Protein AF-A0A2G6KVT0-F1 (afdb_monomer)

Radius of gyration: 43.56 Å; Cα contacts (8 Å, |Δi|>4): 46; chains: 1; bounding box: 111×36×109 Å

Foldseek 3Di:
DDDDDDPVNVVVVVVVVVVVVVVVVVVCPPPVNVVVVVVVVVVVVVVVVVCVVVVVVVVCLVCLQVQHDDPVVCVVCVVVVHDPGRPNPSNVVVVVVVVVCCCQCPPPPDDSDDDDDDDDDDDPPVRVVVVVVVVVVVVVVVLVVVLVVCVVVVVDDDPVVSVVVVVVVVVVVVVVVVVVVVVVVD

Secondary structure (DSSP, 8-state):
------HHHHHHHHHHHHHHHHHHHHHHT-HHHHHHHHHHHHHHHHHHHHHHHHHHHHHHHHHHHHTPPPHHHHHHHHHTT-------HHHHHHHHHHHHHHHHHS-TTS-S----PPPPPPPPHHHHHHHHHHHHHHHHHHHHHHHHHHHHTT---SHHHHHHHHHHHHHHHHHHHHHHHHHT--

Solvent-accessible surface area (backbone atoms only — not comparable to full-atom values): 10888 Å² total; per-residue (Å²): 135,84,83,84,73,54,69,71,59,51,52,56,47,51,50,52,50,52,50,49,54,50,54,51,49,55,61,54,62,33,68,69,55,44,50,52,53,49,50,52,50,52,54,49,50,55,52,49,60,65,41,49,71,52,50,54,52,50,53,53,51,50,33,39,47,73,40,43,72,55,71,69,59,48,50,51,35,55,75,73,70,50,81,86,80,59,86,44,60,53,35,61,52,51,54,54,51,50,54,53,49,45,53,70,64,54,43,91,92,60,74,84,68,80,89,72,82,78,80,76,83,75,76,51,72,69,56,50,51,51,51,52,51,52,51,53,52,48,53,52,49,53,51,49,51,52,50,52,52,42,44,72,70,66,80,53,91,51,77,68,59,55,51,53,51,48,52,50,52,52,50,56,52,50,53,51,55,54,49,56,54,55,67,74,74,112

pLDDT: mean 81.27, std 13.8, range [38.94, 97.94]

Mean predicted aligned error: 17.03 Å

Structure (mmCIF, N/CA/C/O backbone):
data_AF-A0A2G6KVT0-F1
#
_entry.id   AF-A0A2G6KVT0-F1
#
loop_
_atom_site.group_PDB
_atom_site.id
_atom_site.type_symbol
_atom_site.label_atom_id
_atom_site.label_alt_id
_atom_site.label_comp_id
_atom_site.label_asym_id
_atom_site.label_entity_id
_atom_site.label_seq_id
_atom_site.pdbx_PDB_ins_code
_atom_site.Cartn_x
_atom_site.Cartn_y
_atom_site.Cartn_z
_atom_site.occupancy
_atom_site.B_iso_or_equiv
_atom_site.auth_seq_id
_atom_site.auth_comp_id
_atom_site.auth_asym_id
_atom_site.auth_atom_id
_atom_site.pdbx_PDB_model_num
ATOM 1 N N . MET A 1 1 ? 50.773 26.294 7.147 1.00 46.09 1 MET A N 1
ATOM 2 C CA . MET A 1 1 ? 51.677 25.820 8.216 1.00 46.09 1 MET A CA 1
ATOM 3 C C . MET A 1 1 ? 51.295 24.371 8.493 1.00 46.09 1 MET A C 1
ATOM 5 O O . MET A 1 1 ? 50.208 24.140 9.006 1.00 46.09 1 MET A O 1
ATOM 9 N N . VAL A 1 2 ? 52.080 23.40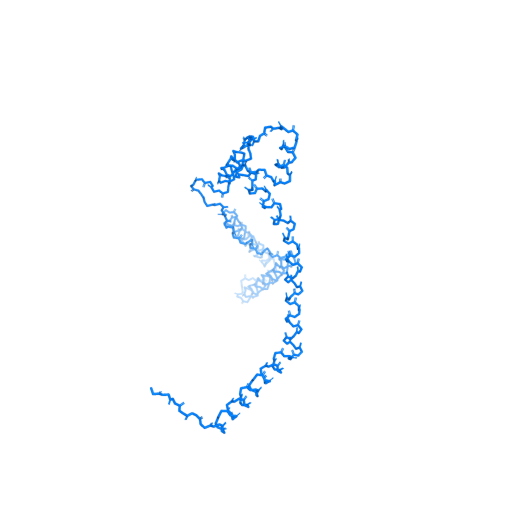6 8.006 1.00 54.69 2 VAL A N 1
ATOM 10 C CA . VAL A 1 2 ? 51.809 21.967 8.196 1.00 54.69 2 VAL A CA 1
ATOM 11 C C . VAL A 1 2 ? 52.178 21.630 9.638 1.00 54.69 2 VAL A C 1
ATOM 13 O O . VAL A 1 2 ? 53.304 21.903 10.049 1.00 54.69 2 VAL A O 1
ATOM 16 N N . LYS A 1 3 ? 51.231 21.118 10.431 1.00 62.44 3 LYS A N 1
ATOM 17 C CA . LYS A 1 3 ? 51.533 20.637 11.785 1.00 62.44 3 LYS A CA 1
ATOM 18 C C . LYS A 1 3 ? 52.359 19.357 11.652 1.00 62.44 3 LYS A C 1
ATOM 20 O O . LYS A 1 3 ? 51.863 18.369 11.124 1.00 62.44 3 LYS A O 1
ATOM 25 N N . LEU A 1 4 ? 53.617 19.409 12.083 1.00 70.62 4 LEU A N 1
ATOM 26 C CA . LEU A 1 4 ? 54.492 18.247 12.181 1.00 70.62 4 LEU A CA 1
ATOM 27 C C . LEU A 1 4 ? 54.071 17.458 13.424 1.00 70.62 4 LEU A C 1
ATOM 29 O O . LEU A 1 4 ? 54.315 17.911 14.540 1.00 70.62 4 LEU A O 1
ATOM 33 N N . ILE A 1 5 ? 53.389 16.332 13.226 1.00 77.94 5 ILE A N 1
ATOM 34 C CA . ILE A 1 5 ? 53.029 15.415 14.310 1.00 77.94 5 ILE A CA 1
ATOM 35 C C . ILE A 1 5 ? 54.160 14.377 14.410 1.00 77.94 5 ILE A C 1
ATOM 37 O O . ILE A 1 5 ? 54.481 13.758 13.393 1.00 77.94 5 ILE A O 1
ATOM 41 N N . PRO A 1 6 ? 54.814 14.213 15.573 1.00 81.06 6 PRO A N 1
ATOM 42 C CA . PRO A 1 6 ? 55.823 13.180 15.788 1.00 81.06 6 PRO A CA 1
ATOM 43 C C . PRO A 1 6 ? 55.250 11.778 15.549 1.00 81.06 6 PRO A C 1
ATOM 45 O O . PRO A 1 6 ? 54.121 11.503 15.943 1.00 81.06 6 PRO A O 1
ATOM 48 N N . ASN A 1 7 ? 56.039 10.862 14.982 1.00 80.31 7 ASN A N 1
ATOM 49 C CA . ASN A 1 7 ? 5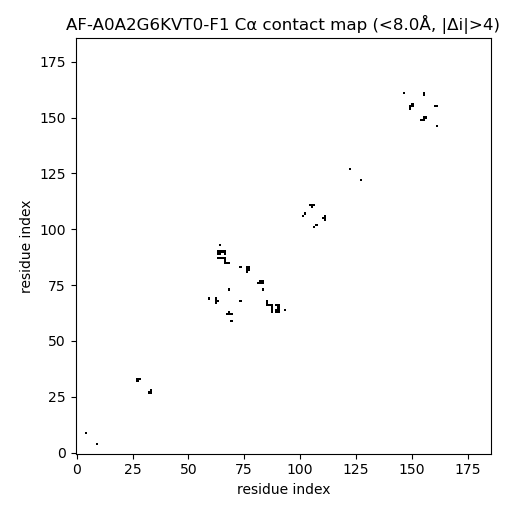5.582 9.494 14.689 1.00 80.31 7 ASN A CA 1
ATOM 50 C C . ASN A 1 7 ? 55.024 8.767 15.926 1.00 80.31 7 ASN A C 1
ATOM 52 O O . ASN A 1 7 ? 54.025 8.074 15.817 1.00 80.31 7 ASN A O 1
ATOM 56 N N . GLN A 1 8 ? 55.599 8.999 17.111 1.00 82.75 8 GLN A N 1
ATOM 57 C CA . GLN A 1 8 ? 55.091 8.435 18.370 1.00 82.75 8 GLN A CA 1
ATOM 58 C C . GLN A 1 8 ? 53.693 8.953 18.743 1.00 82.75 8 GLN A C 1
ATOM 60 O O . GLN A 1 8 ? 52.903 8.235 19.347 1.00 82.75 8 GLN A O 1
ATOM 65 N N . GLU A 1 9 ? 53.375 10.204 18.397 1.00 80.06 9 GLU A N 1
ATOM 66 C CA . GLU A 1 9 ? 52.033 10.754 18.603 1.00 80.06 9 GLU A CA 1
ATOM 67 C C . GLU A 1 9 ? 51.041 10.210 17.569 1.00 80.06 9 GLU A C 1
ATOM 69 O O . GLU A 1 9 ? 49.882 10.008 17.916 1.00 80.06 9 GLU A O 1
ATOM 74 N N . LEU A 1 10 ? 51.488 9.936 16.336 1.00 78.88 10 LEU A N 1
ATOM 75 C CA . LEU A 1 10 ? 50.671 9.272 15.314 1.00 78.88 10 LEU A CA 1
ATOM 76 C C . LEU A 1 10 ? 50.332 7.832 15.718 1.00 78.88 10 LEU A C 1
ATOM 78 O O . LEU A 1 10 ? 49.159 7.480 15.719 1.00 78.88 10 LEU A O 1
ATOM 82 N N . GLU A 1 11 ? 51.318 7.048 16.160 1.00 84.56 11 GLU A N 1
ATOM 83 C CA . GLU A 1 11 ? 51.115 5.676 16.656 1.00 84.56 11 GLU A CA 1
ATOM 84 C C . GLU A 1 11 ? 50.138 5.650 17.847 1.00 84.56 11 GLU A C 1
ATOM 86 O O . GLU A 1 11 ? 49.175 4.891 17.857 1.00 84.56 11 GLU A O 1
ATOM 91 N N . ALA A 1 12 ? 50.289 6.570 18.808 1.00 85.69 12 ALA A N 1
ATOM 92 C CA . ALA A 1 12 ? 49.371 6.673 19.943 1.00 85.69 12 ALA A CA 1
ATOM 93 C C . ALA A 1 12 ? 47.946 7.126 19.555 1.00 85.69 12 ALA A C 1
ATOM 95 O O . ALA A 1 12 ? 46.990 6.854 20.287 1.00 85.69 12 ALA A O 1
ATOM 96 N N . MET A 1 13 ? 47.783 7.865 18.453 1.00 81.06 13 MET A N 1
ATOM 97 C CA . MET A 1 13 ? 46.466 8.208 17.906 1.00 81.06 13 MET A CA 1
ATOM 98 C C . MET A 1 13 ? 45.836 7.007 17.198 1.00 81.06 13 MET A C 1
ATOM 100 O O . MET A 1 13 ? 44.664 6.730 17.440 1.00 81.06 13 MET A O 1
ATOM 104 N N . GLU A 1 14 ? 46.610 6.274 16.398 1.00 83.00 14 GLU A N 1
ATOM 105 C CA . GLU A 1 14 ? 46.171 5.054 15.712 1.00 83.00 14 GLU A CA 1
ATOM 106 C C . GLU A 1 14 ? 45.743 3.969 16.708 1.00 83.00 14 GLU A C 1
ATOM 108 O O . GLU A 1 14 ? 44.672 3.383 16.545 1.00 83.00 14 GLU A O 1
ATOM 113 N N . ASP A 1 15 ? 46.499 3.772 17.790 1.00 84.31 15 ASP A N 1
ATOM 114 C CA . ASP A 1 15 ? 46.150 2.834 18.861 1.00 84.31 15 ASP A CA 1
ATOM 115 C C . ASP A 1 15 ? 44.842 3.235 19.561 1.00 84.31 15 ASP A C 1
ATOM 117 O O . ASP A 1 15 ? 43.951 2.410 19.757 1.00 84.31 15 ASP A O 1
ATOM 121 N N . ARG A 1 16 ? 44.659 4.528 19.870 1.00 83.12 16 ARG A N 1
ATOM 122 C CA . ARG A 1 16 ? 43.404 5.037 20.459 1.00 83.12 16 ARG A CA 1
ATOM 123 C C . ARG A 1 16 ? 42.216 4.875 19.522 1.00 83.12 16 ARG A C 1
ATOM 125 O O . ARG A 1 16 ? 41.107 4.602 19.985 1.00 83.12 16 ARG A O 1
ATOM 132 N N . GLU A 1 17 ? 42.418 5.076 18.225 1.00 81.31 17 GLU A N 1
ATOM 133 C CA . GLU A 1 17 ? 41.386 4.854 17.218 1.00 81.31 17 GLU A CA 1
ATOM 134 C C . GLU A 1 17 ? 41.053 3.366 17.094 1.00 81.31 17 GLU A C 1
ATOM 136 O O . GLU A 1 17 ? 39.874 3.010 17.073 1.00 81.31 17 GLU A O 1
ATOM 141 N N . ALA A 1 18 ? 42.054 2.485 17.087 1.00 83.94 18 ALA A N 1
ATOM 142 C CA . ALA A 1 18 ? 41.868 1.038 17.061 1.00 83.94 18 ALA A CA 1
ATOM 143 C C . ALA A 1 18 ? 41.126 0.537 18.311 1.00 83.94 18 ALA A C 1
ATOM 145 O O . ALA A 1 18 ? 40.162 -0.228 18.194 1.00 83.94 18 ALA A O 1
ATOM 146 N N . ASP A 1 19 ? 41.497 1.029 19.492 1.00 84.38 19 ASP A N 1
ATOM 147 C CA . ASP A 1 19 ? 40.819 0.742 20.755 1.00 84.38 19 ASP A CA 1
ATOM 148 C C . ASP A 1 19 ? 39.379 1.254 20.732 1.00 84.38 19 ASP A C 1
ATOM 150 O O . ASP A 1 19 ? 38.450 0.543 21.122 1.00 84.38 19 ASP A O 1
ATOM 154 N N . PHE A 1 20 ? 39.147 2.471 20.236 1.00 82.50 20 PHE A N 1
ATOM 155 C CA . PHE A 1 20 ? 37.802 3.022 20.094 1.00 82.50 20 PHE A CA 1
ATOM 156 C C . PHE A 1 20 ? 36.938 2.167 19.157 1.00 82.50 20 PHE A C 1
ATOM 158 O O . PHE A 1 20 ? 35.815 1.807 19.513 1.00 82.50 20 PHE A O 1
ATOM 165 N N . GLN A 1 21 ? 37.462 1.781 17.991 1.00 83.81 21 GLN A N 1
ATOM 166 C CA . GLN A 1 21 ? 36.758 0.923 17.035 1.00 83.81 21 GLN A CA 1
ATOM 167 C C . GLN A 1 21 ? 36.460 -0.460 17.621 1.00 83.81 21 GLN A C 1
ATOM 169 O O . GLN A 1 21 ? 35.368 -0.992 17.417 1.00 83.81 21 GLN A O 1
ATOM 174 N N . THR A 1 22 ? 37.394 -1.031 18.381 1.00 85.31 22 THR A N 1
ATOM 175 C CA . THR A 1 22 ? 37.217 -2.327 19.049 1.00 85.31 22 THR A CA 1
ATOM 176 C C . THR A 1 22 ? 36.129 -2.241 20.117 1.00 85.31 22 THR A C 1
ATOM 178 O O . THR A 1 22 ? 35.167 -3.005 20.067 1.00 85.31 22 THR A O 1
ATOM 181 N N . ASN A 1 23 ? 36.179 -1.230 20.986 1.00 84.56 23 ASN A N 1
ATOM 182 C CA . ASN A 1 23 ? 35.159 -0.979 22.008 1.00 84.56 23 ASN A CA 1
ATOM 183 C C . ASN A 1 23 ? 33.761 -0.735 21.406 1.00 84.56 23 ASN A C 1
ATOM 185 O O . ASN A 1 23 ? 32.749 -1.201 21.936 1.00 84.56 23 ASN A O 1
ATOM 189 N N . VAL A 1 24 ? 33.675 -0.008 20.286 1.00 83.94 24 VAL A N 1
ATOM 190 C CA . VAL A 1 24 ? 32.409 0.212 19.566 1.00 83.94 24 VAL A CA 1
ATOM 191 C C . VAL A 1 24 ? 31.885 -1.097 18.974 1.00 83.94 24 VAL A C 1
ATOM 193 O O . VAL A 1 24 ? 30.694 -1.385 19.111 1.00 83.94 24 VAL A O 1
ATOM 196 N N . ARG A 1 25 ? 32.751 -1.916 18.366 1.00 83.88 25 ARG A N 1
ATOM 197 C CA . ARG A 1 25 ? 32.381 -3.236 17.828 1.00 83.88 25 ARG A CA 1
ATOM 198 C C . ARG A 1 25 ? 31.912 -4.185 18.922 1.00 83.88 25 ARG A C 1
ATOM 200 O O . ARG A 1 25 ? 30.900 -4.846 18.737 1.00 83.88 25 ARG A O 1
ATOM 207 N N . GLU A 1 26 ? 32.584 -4.227 20.066 1.00 84.94 26 GLU A N 1
ATOM 208 C CA . GLU A 1 26 ? 32.179 -5.053 21.208 1.00 84.94 26 GLU A CA 1
ATOM 209 C C . GLU A 1 26 ? 30.804 -4.655 21.742 1.00 84.94 26 GLU A C 1
ATOM 211 O O . GLU A 1 26 ? 29.957 -5.515 21.985 1.00 84.94 26 GLU A O 1
ATOM 216 N N . ARG A 1 27 ? 30.538 -3.346 21.848 1.00 81.00 27 ARG A N 1
ATOM 217 C CA . ARG A 1 27 ? 29.208 -2.838 22.207 1.00 81.00 27 ARG A CA 1
ATOM 218 C C . ARG A 1 27 ? 28.154 -3.218 21.169 1.00 81.00 27 ARG A C 1
ATOM 220 O O . ARG A 1 27 ? 27.080 -3.663 21.548 1.00 81.00 27 ARG A O 1
ATOM 227 N N . GLN A 1 28 ? 28.444 -3.090 19.876 1.00 80.25 28 GLN A N 1
ATOM 228 C CA . GLN A 1 28 ? 27.511 -3.483 18.811 1.00 80.25 28 GLN A CA 1
ATOM 229 C C . GLN A 1 28 ? 27.266 -4.997 18.766 1.00 80.25 28 GLN A C 1
ATOM 231 O O . GLN A 1 28 ? 26.151 -5.428 18.480 1.00 80.25 28 GLN A O 1
ATOM 236 N N . ASN A 1 29 ? 28.282 -5.794 19.094 1.00 83.38 29 ASN A N 1
ATOM 237 C CA . ASN A 1 29 ? 28.228 -7.253 19.128 1.00 83.38 29 ASN A CA 1
ATOM 238 C C . ASN A 1 29 ? 27.571 -7.806 20.397 1.00 83.38 29 ASN A C 1
ATOM 240 O O . ASN A 1 29 ? 27.483 -9.025 20.556 1.00 83.38 29 ASN A O 1
ATOM 244 N N . GLN A 1 30 ? 27.071 -6.946 21.290 1.00 88.12 30 GLN A N 1
ATOM 245 C CA . GLN A 1 30 ? 26.276 -7.399 22.423 1.00 88.12 30 GLN A CA 1
ATOM 246 C C . GLN A 1 30 ? 25.098 -8.262 21.923 1.00 88.12 30 GLN A C 1
ATOM 248 O O . GLN A 1 30 ? 24.369 -7.842 21.016 1.00 88.12 30 GLN A O 1
ATOM 253 N N . PRO A 1 31 ? 24.867 -9.457 22.506 1.00 86.19 31 PRO A N 1
ATOM 254 C CA . PRO A 1 31 ? 23.830 -10.389 22.050 1.00 86.19 31 PRO A CA 1
ATOM 255 C C . PRO A 1 31 ? 22.427 -9.772 21.956 1.00 86.19 31 PRO A C 1
ATOM 257 O O . PRO A 1 31 ? 21.642 -10.103 21.070 1.00 86.19 31 PRO A O 1
ATOM 260 N N . VAL A 1 32 ? 22.109 -8.826 22.845 1.00 87.81 32 VAL A N 1
ATOM 261 C CA . VAL A 1 32 ? 20.822 -8.112 22.848 1.00 87.81 32 VAL A CA 1
ATOM 262 C C . VAL A 1 32 ? 20.686 -7.191 21.629 1.00 87.81 32 VAL A C 1
ATOM 264 O O . VAL A 1 32 ? 19.650 -7.183 20.970 1.00 87.81 32 VAL A O 1
ATOM 267 N N . ILE A 1 33 ? 21.739 -6.445 21.286 1.00 86.00 33 ILE A N 1
ATOM 268 C CA . ILE A 1 33 ? 21.730 -5.518 20.144 1.00 86.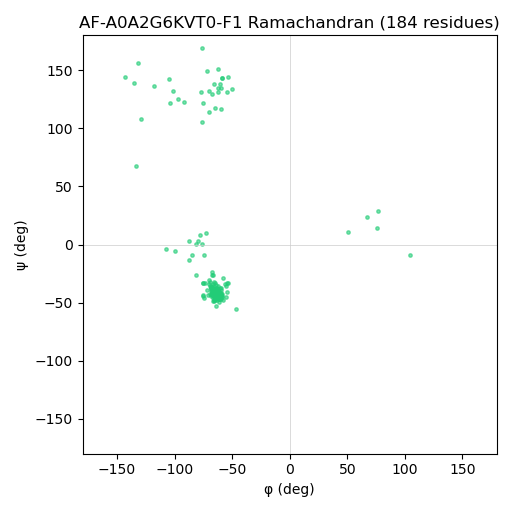00 33 ILE A CA 1
ATOM 269 C C . ILE A 1 33 ? 21.691 -6.299 18.827 1.00 86.00 33 ILE A C 1
ATOM 271 O O . ILE A 1 33 ? 20.914 -5.971 17.929 1.00 86.00 33 ILE A O 1
ATOM 275 N N . THR A 1 34 ? 22.478 -7.369 18.724 1.00 90.56 34 THR A N 1
ATOM 276 C CA . THR A 1 34 ? 22.521 -8.217 17.525 1.00 90.56 34 THR A CA 1
ATOM 277 C C . THR A 1 34 ? 21.214 -8.980 17.299 1.00 90.56 34 THR A C 1
ATOM 279 O O . THR A 1 34 ? 20.744 -9.032 16.162 1.00 90.56 34 THR A O 1
ATOM 282 N N . SER A 1 35 ? 20.579 -9.508 18.353 1.00 91.75 35 SER A N 1
ATOM 283 C CA . SER A 1 35 ? 19.280 -10.195 18.249 1.00 91.75 35 SER A CA 1
ATOM 284 C C . SER A 1 35 ? 18.138 -9.250 17.868 1.00 91.75 35 SER A C 1
ATOM 286 O O . SER A 1 35 ? 17.355 -9.582 16.978 1.00 91.75 35 SER A O 1
ATOM 288 N N . LEU A 1 36 ? 18.075 -8.045 18.450 1.00 94.12 36 LEU A N 1
ATOM 289 C CA . LEU A 1 36 ? 17.083 -7.041 18.055 1.00 94.12 36 LEU A CA 1
ATOM 290 C C . LEU A 1 36 ? 17.282 -6.608 16.598 1.00 94.12 36 LEU A C 1
ATOM 292 O O . LEU A 1 36 ? 16.322 -6.548 15.831 1.00 94.12 36 LEU A O 1
ATOM 296 N N . ALA A 1 37 ? 18.528 -6.354 16.191 1.00 93.94 37 ALA A N 1
ATOM 297 C CA . ALA A 1 37 ? 18.841 -6.008 14.810 1.00 93.94 37 ALA A CA 1
ATOM 298 C C . ALA A 1 37 ? 18.460 -7.138 13.838 1.00 93.94 37 ALA A C 1
ATOM 300 O O . ALA A 1 37 ? 17.919 -6.864 12.766 1.00 93.94 37 ALA A O 1
ATOM 301 N N . ALA A 1 38 ? 18.704 -8.399 14.207 1.00 95.00 38 ALA A N 1
ATOM 302 C CA . ALA A 1 38 ? 18.299 -9.556 13.414 1.00 95.00 38 ALA A CA 1
ATOM 303 C C . ALA A 1 38 ? 16.773 -9.641 13.271 1.00 95.00 38 ALA A C 1
ATOM 305 O O . ALA A 1 38 ? 16.280 -9.795 12.155 1.00 95.00 38 ALA A O 1
ATOM 306 N N . TYR A 1 39 ? 16.029 -9.453 14.364 1.00 96.19 39 TYR A N 1
ATOM 307 C CA . TYR A 1 39 ? 14.566 -9.449 14.345 1.00 96.19 39 TYR A CA 1
ATOM 308 C C . TYR A 1 39 ? 13.999 -8.327 13.463 1.00 96.19 39 TYR A C 1
ATOM 310 O O . TYR A 1 39 ? 13.155 -8.571 12.603 1.00 96.19 39 TYR A O 1
ATOM 318 N N . VAL A 1 40 ? 14.514 -7.099 13.598 1.00 97.00 40 VAL A N 1
ATOM 319 C CA . VAL A 1 40 ? 14.102 -5.970 12.747 1.00 97.00 40 VAL A CA 1
ATOM 320 C C . VAL A 1 40 ? 14.389 -6.260 11.272 1.00 97.00 40 VAL A C 1
ATOM 322 O O . VAL A 1 40 ? 13.527 -6.020 10.427 1.00 97.00 40 VAL A O 1
ATOM 325 N N . ARG A 1 41 ? 15.565 -6.814 10.946 1.00 96.88 41 ARG A N 1
ATOM 326 C CA . ARG A 1 41 ? 15.902 -7.211 9.568 1.00 96.88 41 ARG A CA 1
ATOM 327 C C . ARG A 1 41 ? 14.974 -8.297 9.040 1.00 96.88 41 ARG A C 1
ATOM 329 O O . ARG A 1 41 ? 14.587 -8.217 7.882 1.00 96.88 41 ARG A O 1
ATOM 336 N N . GLN A 1 42 ? 14.596 -9.270 9.866 1.00 97.81 42 GLN A N 1
ATOM 337 C CA . GLN A 1 42 ? 13.645 -10.313 9.487 1.00 97.81 42 GLN A CA 1
ATOM 338 C C . GLN A 1 42 ? 12.275 -9.714 9.137 1.00 97.81 42 GLN A C 1
ATOM 340 O O . GLN A 1 42 ? 11.746 -9.991 8.062 1.00 97.81 42 GLN A O 1
ATOM 345 N N . CYS A 1 43 ? 11.728 -8.851 9.999 1.00 97.81 43 CYS A N 1
ATOM 346 C CA . CYS A 1 43 ? 10.459 -8.164 9.741 1.00 97.81 43 CYS A CA 1
ATOM 347 C C . CYS A 1 43 ? 10.532 -7.281 8.489 1.00 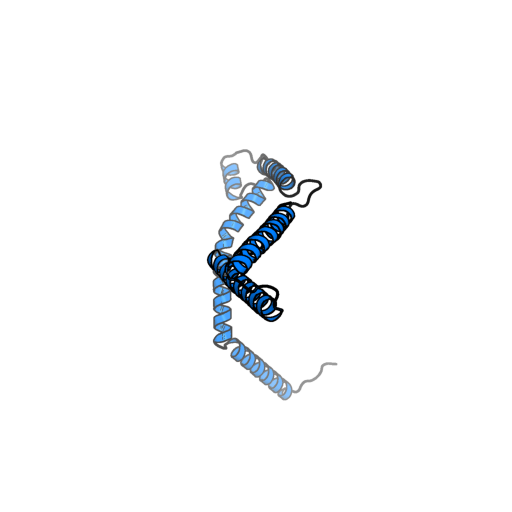97.81 43 CYS A C 1
ATOM 349 O O . CYS A 1 43 ? 9.617 -7.288 7.667 1.00 97.81 43 CYS A O 1
ATOM 351 N N . TRP A 1 44 ? 11.634 -6.547 8.314 1.00 97.81 44 TRP A N 1
ATOM 352 C CA . TRP A 1 44 ? 11.859 -5.724 7.129 1.00 97.81 44 TRP A CA 1
ATOM 353 C C . TRP A 1 44 ? 11.954 -6.557 5.851 1.00 97.81 44 TRP A C 1
ATOM 355 O O . TRP A 1 44 ? 11.351 -6.188 4.849 1.00 97.81 44 TRP A O 1
ATOM 365 N N . GLN A 1 45 ? 12.673 -7.680 5.881 1.00 97.94 45 GLN A N 1
ATOM 366 C CA . GLN A 1 45 ? 12.826 -8.558 4.726 1.00 97.94 45 GLN A CA 1
ATOM 367 C C . GLN A 1 45 ? 11.469 -9.132 4.310 1.00 97.94 45 GLN A C 1
ATOM 369 O O . GLN A 1 45 ? 11.097 -9.015 3.148 1.00 97.94 45 GLN A O 1
ATOM 374 N N . ALA A 1 46 ? 10.675 -9.621 5.268 1.00 97.56 46 ALA A N 1
ATOM 375 C CA . ALA A 1 46 ? 9.317 -10.093 5.003 1.00 97.56 46 ALA A CA 1
ATOM 376 C C . ALA A 1 46 ? 8.419 -8.992 4.409 1.00 97.56 46 ALA A C 1
ATOM 378 O O . ALA A 1 46 ? 7.702 -9.228 3.437 1.00 97.56 46 ALA A O 1
ATOM 379 N N . ALA A 1 47 ? 8.484 -7.770 4.950 1.00 97.62 47 ALA A N 1
ATOM 380 C CA . ALA A 1 47 ? 7.725 -6.635 4.428 1.00 97.62 47 ALA A CA 1
ATOM 381 C C . ALA A 1 47 ? 8.180 -6.223 3.017 1.00 97.62 47 ALA A C 1
ATOM 383 O O . ALA A 1 47 ? 7.350 -5.915 2.160 1.00 97.62 47 ALA A O 1
ATOM 384 N N . LYS A 1 48 ? 9.491 -6.237 2.756 1.00 96.94 48 LYS A N 1
ATOM 385 C CA . LYS A 1 48 ? 10.071 -5.955 1.441 1.00 96.94 48 LYS A CA 1
ATOM 386 C C . LYS A 1 48 ? 9.621 -6.989 0.413 1.00 96.94 48 LYS A C 1
ATOM 388 O O . LYS A 1 48 ? 9.167 -6.603 -0.661 1.00 96.94 48 LYS A O 1
ATOM 393 N N . ASP A 1 49 ? 9.704 -8.269 0.754 1.00 97.38 49 ASP A N 1
ATOM 394 C CA . ASP A 1 49 ? 9.323 -9.362 -0.139 1.00 97.38 49 ASP A CA 1
ATOM 395 C C . ASP A 1 49 ? 7.823 -9.325 -0.452 1.00 97.38 49 ASP A C 1
ATOM 397 O O . ASP A 1 49 ? 7.428 -9.474 -1.606 1.00 97.38 49 ASP A O 1
ATOM 401 N N . ALA A 1 50 ? 6.984 -9.011 0.541 1.00 97.25 50 ALA A N 1
ATOM 402 C CA . ALA A 1 50 ? 5.550 -8.812 0.335 1.00 97.25 50 ALA A CA 1
ATOM 403 C C . ALA A 1 50 ? 5.228 -7.589 -0.548 1.00 97.25 50 ALA A C 1
ATOM 405 O O . ALA A 1 50 ? 4.243 -7.603 -1.290 1.00 97.25 50 ALA A O 1
ATOM 406 N N . LYS A 1 51 ? 6.049 -6.531 -0.491 1.00 97.50 51 LYS A N 1
ATOM 407 C CA . LYS A 1 51 ? 5.875 -5.319 -1.305 1.00 97.50 51 LYS A CA 1
ATOM 408 C C . LYS A 1 51 ? 6.215 -5.551 -2.780 1.00 97.50 51 LYS A C 1
ATOM 410 O O . LYS A 1 51 ? 5.506 -5.017 -3.630 1.00 97.50 51 LYS A O 1
ATOM 415 N N . LEU A 1 52 ? 7.259 -6.325 -3.092 1.00 97.00 52 LEU A N 1
ATOM 416 C CA . LEU A 1 52 ? 7.767 -6.523 -4.462 1.00 97.00 52 LEU A CA 1
ATOM 417 C C . LEU A 1 52 ? 6.677 -6.819 -5.518 1.00 97.00 52 LEU A C 1
ATOM 419 O O . LEU A 1 52 ? 6.567 -6.044 -6.469 1.00 97.00 52 LEU A O 1
ATOM 423 N N . PRO A 1 53 ? 5.809 -7.842 -5.365 1.00 97.00 53 PRO A N 1
ATOM 424 C CA . PRO A 1 53 ? 4.799 -8.151 -6.383 1.00 97.00 53 PRO A CA 1
ATOM 425 C C . PRO A 1 53 ? 3.714 -7.070 -6.508 1.00 97.00 53 PRO A C 1
ATOM 427 O O . PRO A 1 53 ? 3.055 -6.956 -7.543 1.00 97.00 53 PRO A O 1
ATOM 430 N N . ILE A 1 54 ? 3.485 -6.280 -5.454 1.00 97.38 54 ILE A N 1
ATOM 431 C CA . ILE A 1 54 ? 2.555 -5.145 -5.485 1.00 97.38 54 ILE A CA 1
ATOM 432 C C . ILE A 1 54 ? 3.198 -3.987 -6.247 1.00 97.38 54 ILE A C 1
ATOM 434 O O . ILE A 1 54 ? 2.554 -3.380 -7.098 1.00 97.38 54 ILE A O 1
ATOM 438 N N . GLU A 1 55 ? 4.474 -3.712 -5.983 1.00 96.88 55 GLU A N 1
ATOM 439 C CA . GLU A 1 55 ? 5.241 -2.663 -6.649 1.00 96.88 55 GLU A CA 1
ATOM 440 C C . GLU A 1 55 ? 5.344 -2.903 -8.159 1.00 96.88 55 GLU A C 1
ATOM 442 O O . GLU A 1 55 ? 5.106 -1.982 -8.936 1.00 96.88 55 GLU A O 1
ATOM 447 N N . GLU A 1 56 ? 5.577 -4.142 -8.595 1.00 95.00 56 GLU A N 1
ATOM 448 C CA . GLU A 1 56 ? 5.562 -4.502 -10.018 1.00 95.00 56 GLU A CA 1
ATOM 449 C C . GLU A 1 56 ? 4.207 -4.204 -10.681 1.00 95.00 56 GLU A C 1
ATOM 451 O O . GLU A 1 56 ? 4.153 -3.578 -11.743 1.00 95.00 56 GLU A O 1
ATOM 456 N N . LYS A 1 57 ? 3.095 -4.565 -10.024 1.00 95.44 57 LYS A N 1
ATOM 457 C CA . LYS A 1 57 ? 1.740 -4.243 -10.507 1.00 95.44 57 LYS A CA 1
ATOM 458 C C . LYS A 1 57 ? 1.490 -2.737 -10.551 1.00 95.44 57 LYS A C 1
ATOM 460 O O . LYS A 1 57 ? 0.874 -2.251 -11.498 1.00 95.44 57 LYS A O 1
ATOM 465 N N . MET A 1 58 ? 1.964 -1.995 -9.550 1.00 95.81 58 MET A N 1
ATOM 466 C CA . MET A 1 58 ? 1.846 -0.536 -9.508 1.00 95.81 58 MET A CA 1
ATOM 467 C C . MET A 1 58 ? 2.635 0.130 -10.639 1.00 95.81 58 MET A C 1
ATOM 469 O O . MET A 1 58 ? 2.123 1.056 -11.264 1.00 95.81 58 MET A O 1
ATOM 473 N N . LEU A 1 59 ? 3.846 -0.347 -10.940 1.00 94.94 59 LEU A N 1
ATOM 474 C CA . LEU A 1 59 ? 4.650 0.151 -12.058 1.00 94.94 59 LEU A CA 1
ATOM 475 C C . LEU A 1 59 ? 3.967 -0.119 -13.403 1.00 94.94 59 LEU A C 1
ATOM 477 O O . LEU A 1 59 ? 3.892 0.787 -14.235 1.00 94.94 59 LEU A O 1
ATOM 481 N N . ALA A 1 60 ? 3.401 -1.313 -13.590 1.00 93.94 60 ALA A N 1
ATOM 482 C CA . ALA A 1 60 ? 2.638 -1.642 -14.791 1.00 93.94 60 ALA A CA 1
ATOM 483 C C . ALA A 1 60 ? 1.387 -0.761 -14.945 1.00 93.94 60 ALA A C 1
ATOM 485 O O . ALA A 1 60 ? 1.121 -0.223 -16.022 1.00 93.94 60 ALA A O 1
ATOM 486 N N . ALA A 1 61 ? 0.645 -0.543 -13.856 1.00 94.62 61 ALA A N 1
ATOM 487 C CA . ALA A 1 61 ? -0.501 0.362 -13.848 1.00 94.62 61 ALA A CA 1
ATOM 488 C C . ALA A 1 61 ? -0.095 1.817 -14.146 1.00 94.62 61 ALA A C 1
ATOM 490 O O . ALA A 1 61 ? -0.796 2.514 -14.880 1.00 94.62 61 ALA A O 1
ATOM 491 N N . LEU A 1 62 ? 1.053 2.272 -13.629 1.00 95.00 62 LEU A N 1
ATOM 492 C CA . LEU A 1 62 ? 1.582 3.610 -13.893 1.00 95.00 62 LEU A CA 1
ATOM 493 C C . LEU A 1 62 ? 1.922 3.805 -15.375 1.00 95.00 62 LEU A C 1
ATOM 495 O O . LEU A 1 62 ? 1.546 4.828 -15.947 1.00 95.00 62 LEU A O 1
ATOM 499 N N . ARG A 1 63 ? 2.590 2.830 -16.006 1.00 94.75 63 ARG A N 1
ATOM 500 C CA . ARG A 1 63 ? 2.861 2.852 -17.454 1.00 94.75 63 ARG A CA 1
ATOM 501 C C . ARG A 1 63 ? 1.568 2.871 -18.254 1.00 94.75 63 ARG A C 1
ATOM 503 O O . ARG A 1 63 ? 1.409 3.720 -19.123 1.00 94.75 63 ARG A O 1
ATOM 510 N N . ALA A 1 64 ? 0.605 2.019 -17.899 1.00 93.62 64 ALA A N 1
ATOM 511 C CA . ALA A 1 64 ? -0.691 1.976 -18.568 1.00 93.62 64 ALA A CA 1
ATOM 512 C C . ALA A 1 64 ? -1.453 3.308 -18.474 1.00 93.62 64 ALA A C 1
ATOM 514 O O . ALA A 1 64 ? -2.085 3.725 -19.443 1.00 93.62 64 ALA A O 1
ATOM 515 N N . ARG A 1 65 ? -1.358 4.005 -17.335 1.00 93.88 65 ARG A N 1
ATOM 516 C CA . ARG A 1 65 ? -1.926 5.346 -17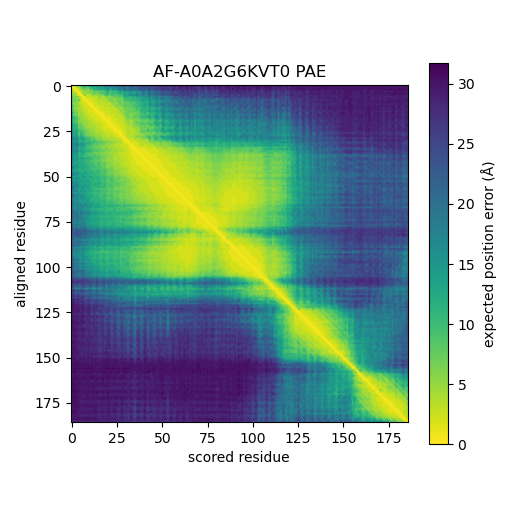.158 1.00 93.88 65 ARG A CA 1
ATOM 517 C C . ARG A 1 65 ? -1.189 6.414 -17.971 1.00 93.88 65 ARG A C 1
ATOM 519 O O . ARG A 1 65 ? -1.821 7.318 -18.493 1.00 93.88 65 ARG A O 1
ATOM 526 N N . ARG A 1 66 ? 0.134 6.303 -18.120 1.00 93.81 66 ARG A N 1
ATOM 527 C CA . ARG A 1 66 ? 0.925 7.160 -19.027 1.00 93.81 66 ARG A CA 1
ATOM 528 C C . ARG A 1 66 ? 0.754 6.800 -20.501 1.00 93.81 66 ARG A C 1
ATOM 530 O O . ARG A 1 66 ? 1.235 7.528 -21.364 1.00 93.81 66 ARG A O 1
ATOM 537 N N . GLY A 1 67 ? 0.090 5.680 -20.779 1.00 93.56 67 GLY A N 1
ATOM 538 C CA . GLY A 1 67 ? -0.115 5.193 -22.127 1.00 93.56 67 GLY A CA 1
ATOM 539 C C . GLY A 1 67 ? 1.097 4.534 -22.766 1.00 93.56 67 GLY A C 1
ATOM 540 O O . GLY A 1 67 ? 1.273 4.572 -23.982 1.00 93.56 67 GLY A O 1
ATOM 541 N N . GLU A 1 68 ? 1.951 3.954 -21.938 1.00 93.62 68 GLU A N 1
ATOM 542 C CA . GLU A 1 68 ? 3.141 3.237 -22.355 1.00 93.62 68 GLU A CA 1
ATOM 543 C C . GLU A 1 68 ? 2.865 1.730 -22.289 1.00 93.62 68 GLU A C 1
ATOM 545 O O . GLU A 1 68 ? 2.342 1.210 -21.298 1.00 93.62 68 GLU A O 1
ATOM 550 N N . TYR A 1 69 ? 3.221 1.007 -23.353 1.00 93.44 69 TYR A N 1
ATOM 551 C CA . TYR A 1 69 ? 3.248 -0.453 -23.318 1.00 93.44 69 TYR A CA 1
ATOM 552 C C . TYR A 1 69 ? 4.429 -0.942 -22.473 1.00 93.44 69 TYR A C 1
ATOM 554 O O . TYR A 1 69 ? 5.492 -0.323 -22.452 1.00 93.44 69 TYR A O 1
ATOM 562 N N . GLU A 1 70 ? 4.270 -2.103 -21.834 1.00 92.56 70 GLU A N 1
ATOM 563 C CA . GLU A 1 70 ? 5.414 -2.817 -21.263 1.00 92.56 70 GLU A CA 1
ATOM 564 C C . GLU A 1 70 ? 6.444 -3.140 -22.362 1.00 92.56 70 GLU A C 1
ATOM 566 O O . GLU A 1 70 ? 6.034 -3.479 -23.479 1.00 92.56 70 GLU A O 1
ATOM 571 N N . PRO A 1 71 ? 7.762 -3.078 -22.078 1.00 91.69 71 PRO A N 1
ATOM 572 C CA . PRO A 1 71 ? 8.802 -3.256 -23.095 1.00 91.69 71 PRO A CA 1
ATOM 573 C C . PRO A 1 71 ? 8.664 -4.558 -23.888 1.00 91.69 71 PRO A C 1
ATOM 575 O O . PRO A 1 71 ? 8.805 -4.561 -25.109 1.00 91.69 71 PRO A O 1
ATOM 578 N N . GLU A 1 72 ? 8.326 -5.650 -23.201 1.00 93.12 72 GLU A N 1
ATOM 579 C CA . GLU A 1 72 ? 8.117 -6.963 -23.810 1.00 93.12 72 GLU A CA 1
ATOM 580 C C . GLU A 1 72 ? 6.914 -6.965 -24.766 1.00 93.12 72 GLU A C 1
ATOM 582 O O . GLU A 1 72 ? 7.019 -7.427 -25.901 1.00 93.12 72 GLU A O 1
ATOM 587 N N . LYS A 1 73 ? 5.789 -6.356 -24.362 1.00 91.94 73 LYS A N 1
ATOM 588 C CA . LYS A 1 73 ? 4.613 -6.221 -25.236 1.00 91.94 73 LYS A CA 1
ATOM 589 C C . LYS A 1 73 ? 4.892 -5.324 -26.434 1.00 91.94 73 LYS A C 1
ATOM 591 O O . LYS A 1 73 ? 4.456 -5.635 -27.537 1.00 91.94 73 LYS A O 1
ATOM 596 N N . LEU A 1 74 ? 5.614 -4.221 -26.241 1.00 93.38 74 LEU A N 1
ATOM 597 C CA . LEU A 1 74 ? 5.981 -3.327 -27.337 1.00 93.38 74 LEU A CA 1
ATOM 598 C C . LEU A 1 74 ? 6.871 -4.046 -28.362 1.00 93.38 74 LEU A C 1
ATOM 600 O O . LEU A 1 74 ? 6.680 -3.864 -29.564 1.00 93.38 74 LEU A O 1
ATOM 604 N N . ALA A 1 75 ? 7.816 -4.871 -27.901 1.00 94.31 75 ALA A N 1
ATOM 605 C CA . ALA A 1 75 ? 8.661 -5.684 -28.770 1.00 94.31 75 ALA A CA 1
ATOM 606 C C . ALA A 1 75 ? 7.830 -6.682 -29.593 1.00 94.31 75 ALA A C 1
ATOM 608 O O . ALA A 1 75 ? 7.973 -6.712 -30.812 1.00 94.31 75 ALA A O 1
ATOM 609 N N . GLN A 1 76 ? 6.895 -7.399 -28.959 1.00 94.56 76 GLN A N 1
ATOM 610 C CA . GLN A 1 76 ? 5.980 -8.324 -29.645 1.00 94.56 76 GLN A CA 1
ATOM 611 C C . GLN A 1 76 ? 5.105 -7.607 -30.685 1.00 94.56 76 GLN A C 1
ATOM 613 O O . GLN A 1 76 ? 4.962 -8.073 -31.813 1.00 94.56 76 GLN A O 1
ATOM 618 N N . ILE A 1 77 ? 4.552 -6.435 -30.346 1.00 93.19 77 ILE A N 1
ATOM 619 C CA . ILE A 1 77 ? 3.765 -5.622 -31.290 1.00 93.19 77 ILE A CA 1
ATOM 620 C C . ILE A 1 77 ? 4.610 -5.256 -32.516 1.00 93.19 77 ILE A C 1
ATOM 622 O O . ILE A 1 77 ? 4.120 -5.340 -33.641 1.00 93.19 77 ILE A O 1
ATOM 626 N N . ARG A 1 78 ? 5.877 -4.872 -32.314 1.00 93.38 78 ARG A N 1
ATOM 627 C CA . ARG A 1 78 ? 6.797 -4.534 -33.409 1.00 93.38 78 ARG A CA 1
ATOM 628 C C . ARG A 1 78 ? 7.156 -5.744 -34.263 1.00 93.38 78 ARG A C 1
ATOM 630 O O . ARG A 1 78 ? 7.167 -5.617 -35.482 1.00 93.38 78 ARG A O 1
ATOM 637 N N . GLU A 1 79 ? 7.417 -6.889 -33.642 1.00 95.19 79 GLU A N 1
ATOM 638 C CA . GLU A 1 79 ? 7.736 -8.140 -34.339 1.00 95.19 79 GLU A CA 1
ATOM 639 C C . GLU A 1 79 ? 6.592 -8.579 -35.261 1.00 95.19 79 GLU A C 1
ATOM 641 O O . GLU A 1 79 ? 6.818 -8.940 -36.413 1.00 95.19 79 GLU A O 1
ATOM 646 N N . HIS A 1 80 ? 5.350 -8.457 -34.793 1.00 93.06 80 HIS A N 1
ATOM 647 C CA . HIS A 1 80 ? 4.162 -8.782 -35.580 1.00 93.06 80 HIS A CA 1
ATOM 648 C C . HIS A 1 80 ? 3.722 -7.669 -36.550 1.00 93.06 80 HIS A C 1
ATOM 650 O O . HIS A 1 80 ? 2.716 -7.831 -37.240 1.00 93.06 80 HIS A O 1
ATOM 656 N N . GLY A 1 81 ? 4.436 -6.537 -36.613 1.00 92.25 81 GLY A N 1
ATOM 657 C CA . GLY A 1 81 ? 4.085 -5.404 -37.479 1.00 92.25 81 GLY A CA 1
ATOM 658 C C . GLY A 1 81 ? 2.782 -4.692 -37.090 1.00 92.25 81 GLY A C 1
ATOM 659 O O . GLY A 1 81 ? 2.134 -4.077 -37.936 1.00 92.25 81 GLY A O 1
ATOM 660 N N . GLY A 1 82 ? 2.369 -4.793 -35.824 1.00 90.62 82 GLY A N 1
ATOM 661 C CA . GLY A 1 82 ? 1.147 -4.187 -35.303 1.00 90.62 82 GLY A CA 1
ATOM 662 C C . GLY A 1 82 ? 1.253 -2.675 -35.059 1.00 90.62 82 GLY A C 1
ATOM 663 O O . GLY A 1 82 ? 2.331 -2.076 -35.068 1.00 90.62 82 GLY A O 1
ATOM 664 N N . SER A 1 83 ? 0.104 -2.044 -34.799 1.00 90.06 83 SER A N 1
ATOM 665 C CA . SER A 1 83 ? 0.039 -0.620 -34.448 1.00 90.06 83 SER A CA 1
ATOM 666 C C . SER A 1 83 ? 0.616 -0.360 -33.055 1.00 90.06 83 SER A C 1
ATOM 668 O O . SER A 1 83 ? 0.236 -1.010 -32.084 1.00 90.06 83 SER A O 1
ATOM 670 N N . GLN A 1 84 ? 1.491 0.642 -32.953 1.00 90.38 84 GLN A N 1
ATOM 671 C CA . GLN A 1 84 ? 2.088 1.092 -31.688 1.00 90.38 84 GLN A CA 1
ATOM 672 C C . GLN A 1 84 ? 1.237 2.153 -30.969 1.00 90.38 84 GLN A C 1
ATOM 674 O O . GLN A 1 84 ? 1.644 2.663 -29.928 1.00 90.38 84 GLN A O 1
ATOM 679 N N . ILE A 1 85 ? 0.067 2.503 -31.511 1.00 90.44 85 ILE A N 1
ATOM 680 C CA . ILE A 1 85 ? -0.834 3.476 -30.888 1.00 90.44 85 ILE A CA 1
ATOM 681 C C . ILE A 1 85 ? -1.378 2.881 -29.586 1.00 90.44 85 ILE A C 1
ATOM 683 O O . ILE A 1 85 ? -1.893 1.763 -29.564 1.00 90.44 85 ILE A O 1
ATOM 687 N N . TYR A 1 86 ? -1.277 3.639 -28.497 1.00 92.62 86 TYR A N 1
ATOM 688 C CA . TYR A 1 86 ? -1.861 3.295 -27.206 1.00 92.62 86 TYR A CA 1
ATOM 689 C C . TYR A 1 86 ? -3.118 4.145 -26.989 1.00 92.62 86 TYR A C 1
ATOM 691 O O . TYR A 1 86 ? -3.054 5.370 -27.005 1.00 92.62 86 TYR A O 1
ATOM 699 N N . MET A 1 87 ? -4.276 3.509 -26.793 1.00 90.38 87 MET A N 1
ATOM 700 C CA . MET A 1 87 ? -5.594 4.171 -26.840 1.00 90.38 87 MET A CA 1
ATOM 701 C C . MET A 1 87 ? -5.979 4.982 -25.585 1.00 90.38 87 MET A C 1
ATOM 703 O O . MET A 1 87 ? -7.128 5.376 -25.459 1.00 90.38 87 MET A O 1
ATOM 707 N N . MET A 1 88 ? -5.066 5.184 -24.633 1.00 92.12 88 MET A N 1
ATOM 708 C CA . MET A 1 88 ? -5.235 5.962 -23.383 1.00 92.12 88 MET A CA 1
ATOM 709 C C . MET A 1 88 ? -6.466 5.648 -22.507 1.00 92.12 88 MET A C 1
ATOM 711 O O . MET A 1 88 ? -6.709 6.345 -21.526 1.00 92.12 88 MET A O 1
ATOM 715 N N . LEU A 1 89 ? -7.204 4.566 -22.781 1.00 93.38 89 LEU A N 1
ATOM 716 C CA . LEU A 1 89 ? -8.454 4.231 -22.082 1.00 93.38 89 LEU A CA 1
ATOM 717 C C . LEU A 1 89 ? -8.284 4.132 -20.560 1.00 93.38 89 LEU A C 1
ATOM 719 O O . LEU A 1 89 ? -9.192 4.470 -19.805 1.00 93.38 89 LEU A O 1
ATOM 723 N N . THR A 1 90 ? -7.125 3.664 -20.097 1.00 93.62 90 THR A N 1
ATOM 724 C CA . THR A 1 90 ? -6.823 3.531 -18.669 1.00 93.62 90 THR A CA 1
ATOM 725 C C . THR A 1 90 ? -6.869 4.879 -17.948 1.00 93.62 90 THR A C 1
ATOM 727 O O . THR A 1 90 ? -7.460 4.964 -16.873 1.00 93.62 90 THR A O 1
ATOM 730 N N . ASP A 1 91 ? -6.287 5.935 -18.523 1.00 94.38 91 ASP A N 1
ATOM 731 C CA . ASP A 1 91 ? -6.233 7.243 -17.864 1.00 94.38 91 ASP A CA 1
ATOM 732 C C . ASP A 1 91 ? -7.634 7.843 -17.725 1.00 94.38 91 ASP A C 1
ATOM 734 O O . ASP A 1 91 ? -8.055 8.150 -16.610 1.00 94.38 91 ASP A O 1
ATOM 738 N N . GLU A 1 92 ? -8.416 7.854 -18.809 1.00 95.31 92 GLU A N 1
ATOM 739 C CA . GLU A 1 92 ? -9.803 8.336 -18.802 1.00 95.31 92 GLU A CA 1
ATOM 740 C C . GLU A 1 92 ? -10.665 7.619 -17.753 1.00 95.31 92 GLU A C 1
ATOM 742 O O . GLU A 1 92 ? -11.401 8.252 -16.991 1.00 95.31 92 GLU A O 1
ATOM 747 N N . LYS A 1 93 ? -10.559 6.286 -17.664 1.00 95.94 93 LYS A N 1
ATOM 748 C CA . LYS A 1 93 ? -11.322 5.501 -16.684 1.00 95.94 93 LYS A CA 1
ATOM 749 C C . LYS A 1 93 ? -10.876 5.781 -15.252 1.00 95.94 93 LYS A C 1
ATOM 751 O O . LYS A 1 93 ? -11.726 5.932 -14.375 1.00 95.94 93 LYS A O 1
ATOM 756 N N . THR A 1 94 ? -9.570 5.870 -14.999 1.00 95.12 94 THR A N 1
ATOM 757 C CA . THR A 1 94 ? -9.056 6.163 -13.651 1.00 95.12 94 THR A CA 1
ATOM 758 C C . THR A 1 94 ? -9.392 7.581 -13.197 1.00 95.12 94 THR A C 1
ATOM 760 O O . THR A 1 94 ? -9.738 7.771 -12.031 1.00 95.12 94 THR A O 1
ATOM 763 N N . ALA A 1 95 ? -9.375 8.562 -14.102 1.00 94.56 95 ALA A N 1
ATOM 764 C CA . ALA A 1 95 ? -9.811 9.925 -13.824 1.00 94.56 95 ALA A CA 1
ATOM 765 C C . ALA A 1 95 ? -11.301 9.971 -13.443 1.00 94.56 95 ALA A C 1
ATOM 767 O O . ALA A 1 95 ? -11.651 10.569 -12.425 1.00 94.56 95 ALA A O 1
ATOM 768 N N . ALA A 1 96 ? -12.161 9.266 -14.188 1.00 96.69 96 ALA A N 1
ATOM 769 C CA . ALA A 1 96 ? -13.589 9.178 -13.881 1.00 96.69 96 ALA A CA 1
ATOM 770 C C . ALA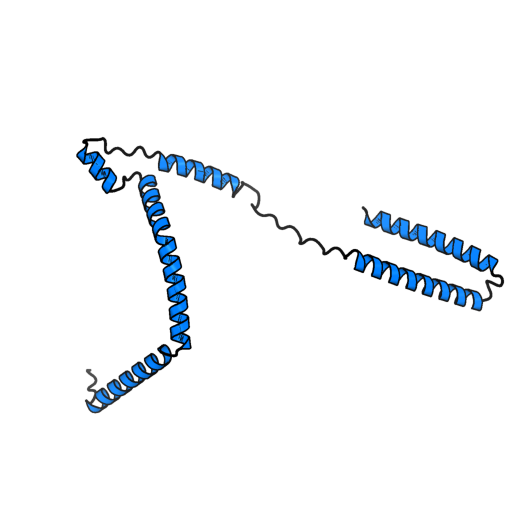 A 1 96 ? -13.854 8.563 -12.493 1.00 96.69 96 ALA A C 1
ATOM 772 O O . ALA A 1 96 ? -14.603 9.127 -11.697 1.00 96.69 96 ALA A O 1
ATOM 773 N N . VAL A 1 97 ? -13.191 7.445 -12.168 1.00 96.19 97 VAL A N 1
ATOM 774 C CA . VAL A 1 97 ? -13.302 6.805 -10.843 1.00 96.19 97 VAL A CA 1
ATOM 775 C C . VAL A 1 97 ? -12.787 7.720 -9.734 1.00 96.19 97 VAL A C 1
ATOM 777 O O . VAL A 1 97 ? -13.394 7.788 -8.669 1.00 96.19 97 VAL A O 1
ATOM 780 N N . THR A 1 98 ? -11.691 8.442 -9.976 1.00 94.56 98 THR A N 1
ATOM 781 C CA . THR A 1 98 ? -11.129 9.382 -8.995 1.00 94.56 98 THR A CA 1
ATOM 782 C C . THR A 1 98 ? -12.126 10.493 -8.673 1.00 94.56 98 THR A C 1
ATOM 784 O O . THR A 1 98 ? -12.337 10.780 -7.500 1.00 94.56 98 THR A O 1
ATOM 787 N N . SER A 1 99 ? -12.796 11.051 -9.689 1.00 94.69 99 SER A N 1
ATOM 788 C CA . SER A 1 99 ? -13.866 12.040 -9.496 1.00 94.69 99 SER A CA 1
ATOM 789 C C . SER A 1 99 ? -14.996 11.487 -8.628 1.00 94.69 99 SER A C 1
ATOM 791 O O . SER A 1 99 ? -15.387 12.122 -7.656 1.00 94.69 99 SER A O 1
ATOM 793 N N . TRP A 1 100 ? -15.478 10.276 -8.922 1.00 94.31 100 TRP A N 1
ATOM 794 C CA . TRP A 1 100 ? -16.556 9.657 -8.144 1.00 94.31 100 TRP A CA 1
ATOM 795 C C . TRP A 1 100 ? -16.159 9.382 -6.692 1.00 94.31 100 TRP A C 1
ATOM 797 O O . TRP A 1 100 ? -16.954 9.596 -5.781 1.00 94.31 100 TRP A O 1
ATOM 807 N N . LEU A 1 101 ? -14.931 8.915 -6.456 1.00 93.69 101 LEU A N 1
ATOM 808 C CA . LEU A 1 101 ? -14.432 8.694 -5.100 1.00 93.69 101 LEU A CA 1
ATOM 809 C C . LEU A 1 101 ? -14.318 10.004 -4.323 1.00 93.69 101 LEU A C 1
ATOM 811 O O . LEU A 1 101 ? -14.666 10.030 -3.145 1.00 93.69 101 LEU A O 1
ATOM 815 N N . SER A 1 102 ? -13.862 11.081 -4.965 1.00 90.25 102 SER A N 1
ATOM 816 C CA . SER A 1 102 ? -13.821 12.406 -4.350 1.00 90.25 102 SER A CA 1
ATOM 817 C C . SER A 1 102 ? -15.212 12.884 -3.936 1.00 90.25 102 SER A C 1
ATOM 819 O O . SER A 1 102 ? -15.359 13.339 -2.806 1.00 90.25 102 SER A O 1
ATOM 821 N N . ASP A 1 103 ? -16.224 12.699 -4.784 1.00 88.69 103 ASP A N 1
ATOM 822 C CA . ASP A 1 103 ? -17.604 13.095 -4.476 1.00 88.69 103 ASP A CA 1
ATOM 823 C C . ASP A 1 103 ? -18.190 12.307 -3.291 1.00 88.69 103 ASP A C 1
ATOM 825 O O . ASP A 1 103 ? -18.896 12.868 -2.453 1.00 88.69 103 ASP A O 1
ATOM 829 N N . ILE A 1 104 ? -17.882 11.008 -3.192 1.00 87.81 104 ILE A N 1
ATOM 830 C CA . ILE A 1 104 ? -18.378 10.133 -2.117 1.00 87.81 104 ILE A CA 1
ATOM 831 C C . ILE A 1 104 ? -17.660 10.405 -0.792 1.00 87.81 104 ILE A C 1
ATOM 833 O O . ILE A 1 104 ? -18.294 10.461 0.261 1.00 87.81 104 ILE A O 1
ATOM 837 N N . LEU A 1 105 ? -16.330 10.513 -0.826 1.00 88.69 105 LEU A N 1
ATOM 838 C CA . LEU A 1 105 ? -15.508 10.627 0.380 1.00 88.69 105 LEU A CA 1
ATOM 839 C C . LEU A 1 105 ? -15.470 12.052 0.932 1.00 88.69 105 LEU A C 1
ATOM 841 O O . LEU A 1 105 ? -15.243 12.232 2.127 1.00 88.69 105 LEU A O 1
ATOM 845 N N . PHE A 1 106 ? -15.673 13.054 0.077 1.00 86.19 106 PHE A N 1
ATOM 846 C CA . PHE A 1 106 ? -15.581 14.467 0.431 1.00 86.19 106 PHE A CA 1
ATOM 847 C C . PHE A 1 106 ? -16.791 15.238 -0.118 1.00 86.19 106 PHE A C 1
ATOM 849 O O . PHE A 1 106 ? -16.637 16.074 -1.012 1.00 86.19 106 PHE A O 1
ATOM 856 N N . PRO A 1 107 ? -18.004 14.976 0.407 1.00 81.00 107 PRO A N 1
ATOM 857 C CA . PRO A 1 107 ? -19.197 15.691 -0.016 1.00 81.00 107 PRO A CA 1
ATOM 858 C C . PRO A 1 107 ? -19.053 17.193 0.255 1.00 81.00 107 PRO A C 1
ATOM 860 O O . PRO A 1 107 ? -18.571 17.624 1.306 1.00 81.00 107 PRO A O 1
ATOM 863 N N . ALA A 1 108 ? -19.484 18.013 -0.703 1.00 78.12 108 ALA A N 1
ATOM 864 C CA . ALA A 1 108 ? -19.424 19.460 -0.571 1.00 78.12 108 ALA A CA 1
ATOM 865 C C . ALA A 1 108 ? -20.343 19.938 0.568 1.00 78.12 108 ALA A C 1
ATOM 867 O O . ALA A 1 108 ? -21.561 19.794 0.494 1.00 78.12 108 ALA A O 1
ATOM 868 N N . GLY A 1 109 ? -19.754 20.546 1.600 1.00 77.31 109 GLY A N 1
ATOM 869 C CA . GLY A 1 109 ? -20.483 21.265 2.649 1.00 77.31 109 GLY A CA 1
ATOM 870 C C . GLY A 1 109 ? -20.620 20.555 3.997 1.00 77.31 109 GLY A C 1
ATOM 871 O O . GLY A 1 109 ? -21.010 21.223 4.951 1.00 77.31 109 GLY A O 1
ATOM 872 N N . ASP A 1 110 ? -20.249 19.275 4.122 1.00 77.12 110 ASP A N 1
ATOM 873 C CA . ASP A 1 110 ? -20.294 18.556 5.406 1.00 77.12 110 ASP A CA 1
ATOM 874 C C . ASP A 1 110 ? -18.989 17.799 5.705 1.00 77.12 110 ASP A C 1
ATOM 876 O O . ASP A 1 110 ? -18.200 17.483 4.811 1.00 77.12 110 ASP A O 1
ATOM 880 N N . LYS A 1 111 ? -18.722 17.533 6.987 1.00 80.25 111 LYS A N 1
ATOM 881 C CA . LYS A 1 111 ? -17.557 16.750 7.414 1.00 80.25 111 LYS A CA 1
ATOM 882 C C . LYS A 1 111 ? -17.851 15.266 7.162 1.00 80.25 111 LYS A C 1
ATOM 884 O O . LYS A 1 111 ? -18.870 14.772 7.634 1.00 80.25 111 LYS A O 1
ATOM 889 N N . PRO A 1 112 ? -16.945 14.502 6.524 1.00 80.69 112 PRO A N 1
ATOM 890 C CA . PRO A 1 112 ? -17.179 13.089 6.198 1.00 80.69 112 PRO A CA 1
ATOM 891 C C . PRO A 1 112 ? -17.126 12.153 7.419 1.00 80.69 112 PRO A C 1
ATOM 893 O O . PRO A 1 112 ? -17.093 10.932 7.286 1.00 80.69 112 PRO A O 1
ATOM 896 N N . TRP A 1 113 ? -17.077 12.715 8.624 1.00 82.56 113 TRP A N 1
ATOM 897 C CA . TRP A 1 113 ? -16.998 11.995 9.879 1.00 82.56 113 TRP A CA 1
ATOM 898 C C . TRP A 1 113 ? -17.982 12.602 10.874 1.00 82.56 113 TRP A C 1
ATOM 900 O O . TRP A 1 113 ? -18.109 13.819 10.990 1.00 82.56 113 TRP A O 1
ATOM 910 N N . GLY A 1 114 ? -18.648 11.734 11.629 1.00 84.69 114 GLY A N 1
ATOM 911 C CA . GLY A 1 114 ? -19.463 12.105 12.778 1.00 84.69 114 GLY A CA 1
ATOM 912 C C . GLY A 1 114 ? -18.882 11.470 14.032 1.00 84.69 114 GLY A C 1
ATOM 913 O O . GLY A 1 114 ? -18.511 10.298 14.019 1.00 84.69 114 GLY A O 1
ATOM 914 N N . ILE A 1 115 ? -18.803 12.233 15.117 1.00 86.69 115 ILE A N 1
ATOM 915 C CA . ILE A 1 115 ? -18.478 11.693 16.438 1.00 86.69 115 ILE A CA 1
ATOM 916 C C . ILE A 1 115 ? -19.803 11.480 17.160 1.00 86.69 115 ILE A C 1
ATOM 918 O O . ILE A 1 115 ? -20.605 12.405 17.271 1.00 86.69 115 ILE A O 1
ATOM 922 N N . LYS A 1 116 ? -20.036 10.259 17.639 1.00 84.56 116 LYS A N 1
ATOM 923 C CA . LYS A 1 116 ? -21.140 9.953 18.550 1.00 84.56 116 LYS A CA 1
ATOM 924 C C . LYS A 1 116 ? -20.567 9.767 19.957 1.00 84.56 116 LYS A C 1
ATOM 926 O O . LYS A 1 116 ? -19.473 9.207 20.066 1.00 84.56 116 LYS A O 1
ATOM 931 N N . PRO A 1 117 ? -21.260 10.217 21.016 1.00 85.88 117 PRO A N 1
ATOM 932 C CA . PRO A 1 117 ? -20.875 9.883 22.381 1.00 85.88 117 PRO A CA 1
ATOM 933 C C . PRO A 1 117 ? -20.760 8.367 22.547 1.00 85.88 117 PRO A C 1
ATOM 935 O O . PRO A 1 117 ? -21.534 7.612 21.951 1.00 85.88 117 PRO A O 1
ATOM 938 N N . THR A 1 118 ? -19.802 7.916 23.354 1.00 84.75 118 THR A N 1
ATOM 939 C CA . THR A 1 118 ? -19.776 6.519 23.794 1.00 84.75 118 THR A CA 1
ATOM 940 C C . THR A 1 118 ? -21.074 6.217 24.543 1.00 84.75 118 THR A C 1
ATOM 942 O O . THR A 1 118 ? -21.469 7.048 25.367 1.00 84.75 118 THR A O 1
ATOM 945 N N . PRO A 1 119 ? -21.738 5.075 24.280 1.00 81.75 119 PRO A N 1
ATOM 946 C CA . PRO A 1 119 ? -22.916 4.670 25.037 1.00 81.75 119 PRO A CA 1
ATOM 947 C C . PRO A 1 119 ? -22.631 4.751 26.537 1.00 81.75 119 PRO A C 1
ATOM 949 O O . PRO A 1 119 ? -21.563 4.323 26.984 1.00 81.75 119 PRO A O 1
ATOM 952 N N . VAL A 1 120 ? -23.557 5.334 27.299 1.00 77.12 120 VAL A N 1
ATOM 953 C CA . VAL A 1 120 ? -23.474 5.294 28.761 1.00 77.12 120 VAL A C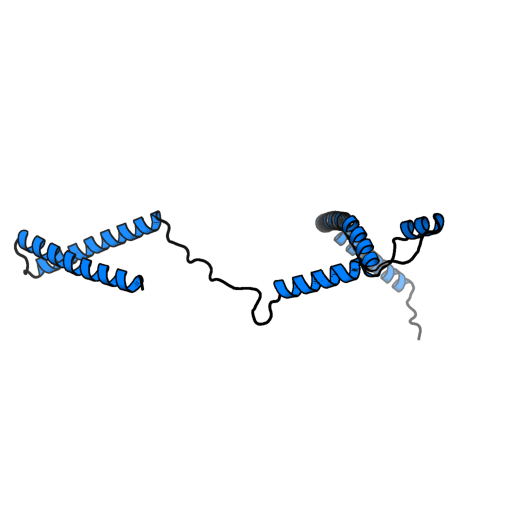A 1
ATOM 954 C C . VAL A 1 120 ? -23.563 3.819 29.168 1.00 77.12 120 VAL A C 1
ATOM 956 O O . VAL A 1 120 ? -24.421 3.118 28.632 1.00 77.12 120 VAL A O 1
ATOM 959 N N . PRO A 1 121 ? -22.675 3.311 30.041 1.00 78.12 121 PRO A N 1
ATOM 960 C CA . PRO A 1 121 ? -22.786 1.942 30.523 1.00 78.12 121 PRO A CA 1
ATOM 961 C C . PRO A 1 121 ? -24.125 1.758 31.242 1.00 78.12 121 PRO A C 1
ATOM 963 O O . PRO A 1 121 ? -24.357 2.397 32.269 1.00 78.12 121 PRO A O 1
ATOM 966 N N . ASP A 1 122 ? -24.990 0.896 30.711 1.00 75.75 122 ASP A N 1
ATOM 967 C CA . ASP A 1 122 ? -26.180 0.460 31.435 1.00 75.75 122 ASP A CA 1
ATOM 968 C C . ASP A 1 122 ? -25.745 -0.358 32.658 1.00 75.75 122 ASP A C 1
ATOM 970 O O . ASP A 1 122 ? -24.824 -1.181 32.588 1.00 75.75 122 ASP A O 1
ATOM 974 N N . ILE A 1 123 ? -26.401 -0.127 33.797 1.00 78.19 123 ILE A N 1
ATOM 975 C CA . ILE A 1 123 ? -26.243 -0.987 34.972 1.00 78.19 123 ILE A CA 1
ATOM 976 C C . ILE A 1 123 ? -26.715 -2.399 34.619 1.00 78.19 123 ILE A C 1
ATOM 978 O O . ILE A 1 123 ? -27.757 -2.587 33.994 1.00 78.19 123 ILE A O 1
ATOM 982 N N . SER A 1 124 ? -25.934 -3.412 34.999 1.00 79.62 124 SER A N 1
ATOM 983 C CA . SER A 1 124 ? -26.354 -4.801 34.797 1.00 79.62 124 SER A CA 1
ATOM 984 C C . SER A 1 124 ? -27.632 -5.092 35.590 1.00 79.62 124 SER A C 1
ATOM 986 O O . SER A 1 124 ? -27.853 -4.517 36.656 1.00 79.62 124 SER A O 1
ATOM 988 N N . VAL A 1 125 ? -28.452 -6.028 35.104 1.00 77.06 125 VAL A N 1
ATOM 989 C CA . VAL A 1 125 ? -29.709 -6.425 35.768 1.00 77.06 125 VAL A CA 1
ATOM 990 C C . VAL A 1 125 ? -29.471 -6.847 37.227 1.00 77.06 125 VAL A C 1
ATOM 992 O O . VAL A 1 125 ? -30.298 -6.576 38.093 1.00 77.06 125 VAL A O 1
ATOM 995 N N . GLU A 1 126 ? -28.320 -7.456 37.523 1.00 78.00 126 GLU A N 1
ATOM 996 C CA . GLU A 1 126 ? -27.924 -7.825 38.888 1.00 78.00 126 GLU A CA 1
ATOM 997 C C . GLU A 1 126 ? -27.662 -6.600 39.774 1.00 78.00 126 GLU A C 1
ATOM 999 O O . GLU A 1 126 ? -28.137 -6.551 40.908 1.00 78.00 126 GLU A O 1
ATOM 1004 N N . GLN A 1 127 ? -26.959 -5.588 39.255 1.00 79.69 127 GLN A N 1
ATOM 1005 C CA . GLN A 1 127 ? -26.701 -4.339 39.980 1.00 79.69 127 GLN A CA 1
ATOM 1006 C C . GLN A 1 127 ? -27.981 -3.528 40.181 1.00 79.69 127 GLN A C 1
ATOM 1008 O O . GLN A 1 127 ? -28.182 -2.919 41.228 1.00 79.69 127 GLN A O 1
ATOM 1013 N N . GLU A 1 128 ? -28.876 -3.539 39.198 1.00 81.06 128 GLU A N 1
ATOM 1014 C CA . GLU A 1 128 ? -30.166 -2.872 39.318 1.00 81.06 128 GLU A CA 1
ATOM 1015 C C . GLU A 1 128 ? -31.031 -3.530 40.402 1.00 81.06 128 GLU A C 1
ATOM 1017 O O . GLU A 1 128 ? -31.632 -2.841 41.228 1.00 81.06 128 GLU A O 1
ATOM 1022 N N . GLN A 1 129 ? -31.052 -4.864 40.458 1.00 80.81 129 GLN A N 1
ATOM 1023 C CA . GLN A 1 129 ? -31.755 -5.600 41.508 1.00 80.81 129 GLN A CA 1
ATOM 1024 C C . GLN A 1 129 ? -31.134 -5.378 42.891 1.00 80.81 129 GLN A C 1
ATOM 1026 O O . GLN A 1 129 ? -31.884 -5.199 43.852 1.00 80.81 129 GLN A O 1
ATOM 1031 N N . SER A 1 130 ? -29.801 -5.339 43.009 1.00 81.19 130 SER A N 1
ATOM 1032 C CA . SER A 1 130 ? -29.144 -5.082 44.296 1.00 81.19 130 SER A CA 1
ATOM 1033 C C . SER A 1 130 ? -29.424 -3.670 44.805 1.00 81.19 130 SER A C 1
ATOM 1035 O O . SER A 1 130 ? -29.774 -3.509 45.970 1.00 81.19 130 SER A O 1
ATOM 1037 N N . ILE A 1 131 ? -29.359 -2.662 43.928 1.00 83.44 131 ILE A N 1
ATOM 1038 C CA . ILE A 1 131 ? -29.667 -1.269 44.280 1.00 83.44 131 ILE A CA 1
ATOM 1039 C C . ILE A 1 131 ? -31.140 -1.138 44.688 1.00 83.44 131 ILE A C 1
ATOM 1041 O O . ILE A 1 131 ? -31.443 -0.531 45.711 1.00 83.44 131 ILE A O 1
ATOM 1045 N N . ARG A 1 132 ? -32.073 -1.751 43.946 1.00 83.31 132 ARG A N 1
ATOM 1046 C CA . ARG A 1 132 ? -33.503 -1.738 44.304 1.00 83.31 132 ARG A CA 1
ATOM 1047 C C . ARG A 1 132 ? -33.772 -2.418 45.649 1.00 83.31 132 ARG A C 1
ATOM 1049 O O . ARG A 1 132 ? -34.586 -1.919 46.421 1.00 83.31 132 ARG A O 1
ATOM 1056 N N . ALA A 1 133 ? -33.107 -3.537 45.935 1.00 82.69 133 ALA A N 1
ATOM 1057 C CA . ALA A 1 133 ? -33.250 -4.243 47.206 1.00 82.69 133 ALA A CA 1
ATOM 1058 C C . ALA A 1 133 ? -32.693 -3.429 48.384 1.00 82.69 133 ALA A C 1
ATOM 1060 O O . ALA A 1 133 ? -33.329 -3.368 49.436 1.00 82.69 133 ALA A O 1
ATOM 1061 N N . GLU A 1 134 ? -31.546 -2.774 48.197 1.00 85.00 134 GLU A N 1
ATOM 1062 C CA . GLU A 1 134 ? -30.931 -1.905 49.202 1.00 85.00 134 GLU A CA 1
ATOM 1063 C C . GLU A 1 134 ? -31.808 -0.682 49.496 1.00 85.00 134 GLU A C 1
ATOM 1065 O O . GLU A 1 134 ? -32.140 -0.435 50.655 1.00 85.00 134 GLU A O 1
ATOM 1070 N N . VAL A 1 135 ? -32.296 0.007 48.458 1.00 85.19 135 VAL A N 1
ATOM 1071 C CA . VAL A 1 135 ? -33.208 1.154 48.597 1.00 85.19 135 VAL A CA 1
ATOM 1072 C C . VAL A 1 135 ? -34.523 0.749 49.274 1.00 85.19 135 VAL A C 1
ATOM 1074 O O . VAL A 1 135 ? -35.003 1.459 50.155 1.00 85.19 135 VAL A O 1
ATOM 1077 N N . ALA A 1 136 ? -35.099 -0.408 48.928 1.00 80.94 136 ALA A N 1
ATOM 1078 C CA . ALA A 1 136 ? -36.323 -0.899 49.566 1.00 80.94 136 ALA A CA 1
ATOM 1079 C C . ALA A 1 136 ? -36.118 -1.243 51.052 1.00 80.94 136 ALA A C 1
ATOM 1081 O O . ALA A 1 136 ? -36.999 -0.983 51.874 1.00 80.94 136 ALA A O 1
ATOM 1082 N N . ALA A 1 137 ? -34.962 -1.810 51.410 1.00 81.06 137 ALA A N 1
ATOM 1083 C CA . ALA A 1 137 ? -34.619 -2.100 52.798 1.00 81.06 137 ALA A CA 1
ATOM 1084 C C . ALA A 1 137 ? -34.410 -0.813 53.612 1.00 81.06 137 ALA A C 1
ATOM 1086 O O . ALA A 1 137 ? -34.891 -0.725 54.743 1.00 81.06 137 ALA A O 1
ATOM 1087 N N . GLN A 1 138 ? -33.755 0.193 53.024 1.00 78.56 138 GLN A N 1
ATOM 1088 C CA . GLN A 1 138 ? -33.562 1.505 53.643 1.00 78.56 138 GLN A CA 1
ATOM 1089 C C . GLN A 1 138 ? -34.895 2.231 53.847 1.00 78.56 138 GLN A C 1
ATOM 1091 O O . GLN A 1 138 ? -35.189 2.646 54.962 1.00 78.56 138 GLN A O 1
ATOM 1096 N N . ALA A 1 139 ? -35.758 2.265 52.827 1.00 77.00 139 ALA A N 1
ATOM 1097 C CA . ALA A 1 139 ? -37.083 2.877 52.921 1.00 77.00 139 ALA A CA 1
ATOM 1098 C C . ALA A 1 139 ? -37.966 2.214 53.995 1.00 77.00 139 ALA A C 1
ATOM 1100 O O . ALA A 1 139 ? -38.700 2.894 54.708 1.00 77.00 139 ALA A O 1
ATOM 1101 N N . GLN A 1 140 ? -37.885 0.888 54.159 1.00 74.50 140 GLN A N 1
ATOM 1102 C CA . GLN A 1 140 ? -38.579 0.188 55.247 1.00 74.50 140 GLN A CA 1
ATOM 1103 C C . GLN A 1 140 ? -37.983 0.489 56.628 1.00 74.50 140 GLN A C 1
ATOM 1105 O O . GLN A 1 140 ? -38.729 0.502 57.608 1.00 74.50 140 GLN A O 1
ATOM 1110 N N . GLY A 1 141 ? -36.667 0.694 56.717 1.00 75.81 141 GLY A N 1
ATOM 1111 C CA . GLY A 1 141 ? -35.984 1.136 57.934 1.00 75.81 141 GLY A CA 1
ATOM 1112 C C . GLY A 1 141 ? -36.429 2.537 58.344 1.00 75.81 141 GLY A C 1
ATOM 1113 O O . GLY A 1 141 ? -36.943 2.707 59.445 1.00 75.81 141 GLY A O 1
ATOM 1114 N N . ASP A 1 142 ? -36.362 3.491 57.418 1.00 73.88 142 ASP A N 1
ATOM 1115 C CA . ASP A 1 142 ? -36.780 4.877 57.641 1.00 73.88 142 ASP A CA 1
ATOM 1116 C C . ASP A 1 142 ? -38.269 4.968 57.988 1.00 73.88 142 ASP A C 1
ATOM 1118 O O . ASP A 1 142 ? -38.647 5.677 58.921 1.00 73.88 142 ASP A O 1
ATOM 1122 N N . LEU A 1 143 ? -39.126 4.199 57.302 1.00 69.88 143 LEU A N 1
ATOM 1123 C CA . LEU A 1 143 ? -40.554 4.142 57.611 1.00 69.88 143 LEU A CA 1
ATOM 1124 C C . LEU A 1 143 ? -40.805 3.565 59.008 1.00 69.88 143 LEU A C 1
ATOM 1126 O O . LEU A 1 143 ? -41.657 4.078 59.732 1.00 69.88 143 LEU A O 1
ATOM 1130 N N . LYS A 1 144 ? -40.068 2.520 59.410 1.00 66.81 144 LYS A N 1
ATOM 1131 C CA . LYS A 1 144 ? -40.143 1.958 60.769 1.00 66.81 144 LYS A CA 1
ATOM 1132 C C . LYS A 1 144 ? -39.677 2.961 61.816 1.00 66.81 144 LYS A C 1
ATOM 1134 O O . LYS A 1 144 ? -40.341 3.088 62.842 1.00 66.81 144 LYS A O 1
ATOM 1139 N N . ASP A 1 145 ? -38.596 3.682 61.558 1.00 72.00 145 ASP A N 1
ATOM 1140 C CA . ASP A 1 145 ? -38.057 4.684 62.475 1.00 72.00 145 ASP A CA 1
ATOM 1141 C C . ASP A 1 145 ? -39.004 5.885 62.611 1.00 72.00 145 ASP A C 1
ATOM 1143 O O . ASP A 1 145 ? -39.259 6.347 63.728 1.00 72.00 145 ASP A O 1
ATOM 1147 N N . GLN A 1 146 ? -39.639 6.320 61.516 1.00 66.31 146 GLN A N 1
ATOM 1148 C CA . GLN A 1 146 ? -40.730 7.301 61.547 1.00 66.31 146 GLN A CA 1
ATOM 1149 C C . GLN A 1 146 ? -41.925 6.802 62.367 1.00 66.31 146 GLN A C 1
ATOM 1151 O O . GLN A 1 146 ? -42.482 7.550 63.173 1.00 66.31 146 GLN A O 1
ATOM 1156 N N . LEU A 1 147 ? -42.297 5.530 62.210 1.00 60.56 147 LEU A N 1
ATOM 1157 C CA . LEU A 1 147 ? -43.385 4.901 62.963 1.00 60.56 147 LEU A CA 1
ATOM 1158 C C . LEU A 1 147 ? -43.078 4.825 64.463 1.00 60.56 147 LEU A C 1
ATOM 1160 O O . LEU A 1 147 ? -43.955 5.077 65.289 1.00 60.56 147 LEU A O 1
ATOM 1164 N N . VAL A 1 148 ? -41.834 4.510 64.828 1.00 69.38 148 VAL A N 1
ATOM 1165 C CA . VAL A 1 148 ? -41.368 4.478 66.221 1.00 69.38 148 VAL A CA 1
ATOM 1166 C C . VAL A 1 148 ? -41.321 5.888 66.817 1.00 69.38 148 VAL A C 1
ATOM 1168 O O . VAL A 1 148 ? -41.755 6.074 67.956 1.00 69.38 148 VAL A O 1
ATOM 1171 N N . MET A 1 149 ? -40.887 6.898 66.054 1.00 63.91 149 MET A N 1
ATOM 1172 C CA . MET A 1 149 ? -40.953 8.301 66.479 1.00 63.91 149 MET A CA 1
ATOM 1173 C C . MET A 1 149 ? -42.396 8.783 66.682 1.00 63.91 149 MET A C 1
ATOM 1175 O O . MET A 1 149 ? -42.684 9.433 67.688 1.00 63.91 149 MET A O 1
ATOM 1179 N N . MET A 1 150 ? -43.323 8.435 65.785 1.00 59.12 150 MET A N 1
ATOM 1180 C CA . MET A 1 150 ? -44.743 8.789 65.929 1.00 59.12 150 MET A CA 1
ATOM 1181 C C . MET A 1 150 ? -45.431 8.031 67.076 1.00 59.12 150 MET A C 1
ATOM 1183 O O . MET A 1 150 ? -46.293 8.600 67.751 1.00 59.12 150 MET A O 1
ATOM 1187 N N . MET A 1 151 ? -45.017 6.791 67.367 1.00 60.12 151 MET A N 1
ATOM 1188 C CA . MET A 1 151 ? -45.443 6.065 68.572 1.00 60.12 151 MET A CA 1
ATOM 1189 C C . MET A 1 151 ? -44.930 6.732 69.858 1.00 60.12 151 MET A C 1
ATOM 1191 O O . MET A 1 151 ? -45.684 6.838 70.824 1.00 60.12 151 MET A O 1
ATOM 1195 N N . GLN A 1 152 ? -43.687 7.230 69.881 1.00 58.16 152 GLN A N 1
ATOM 1196 C CA . GLN A 1 152 ? -43.136 7.947 71.042 1.00 58.16 152 GLN A CA 1
ATOM 1197 C C . GLN A 1 152 ? -43.760 9.332 71.263 1.00 58.16 152 GLN A C 1
ATOM 1199 O O . GLN A 1 152 ? -43.880 9.762 72.408 1.00 58.16 152 GLN A O 1
ATOM 1204 N N . GLN A 1 153 ? -44.198 10.020 70.203 1.00 55.81 153 GLN A N 1
ATOM 1205 C CA . GLN A 1 153 ? -44.910 11.303 70.308 1.00 55.81 153 GLN A CA 1
ATOM 1206 C C . GLN A 1 153 ? -46.382 11.165 70.748 1.00 55.81 153 GLN A C 1
ATOM 1208 O O . GLN A 1 153 ? -47.071 12.171 70.909 1.00 55.81 153 GLN A O 1
ATOM 1213 N N . GLY A 1 154 ? -46.870 9.943 70.994 1.00 54.16 154 GLY A N 1
ATOM 1214 C CA . GLY A 1 154 ? -48.175 9.699 71.618 1.00 54.16 154 GLY A CA 1
ATOM 1215 C C . GLY A 1 154 ? -49.391 9.907 70.707 1.00 54.16 154 GLY A C 1
ATOM 1216 O O . GLY A 1 154 ? -50.512 9.963 71.208 1.00 54.16 154 GLY A O 1
ATOM 1217 N N . GLN A 1 155 ? -49.202 10.005 69.386 1.00 52.97 155 GLN A N 1
ATOM 1218 C CA . GLN A 1 155 ? -50.297 10.208 68.425 1.00 52.97 155 GLN A CA 1
ATOM 1219 C C . GLN A 1 155 ? -50.950 8.909 67.925 1.00 52.97 155 GLN A C 1
ATOM 1221 O O . GLN A 1 155 ? -52.036 8.967 67.355 1.00 52.97 155 GLN A O 1
ATOM 1226 N N . ILE A 1 156 ? -50.346 7.739 68.162 1.00 49.00 156 ILE A N 1
ATOM 1227 C CA . ILE A 1 156 ? -50.880 6.447 67.707 1.00 49.00 156 ILE A CA 1
ATOM 1228 C C . ILE A 1 156 ? -50.926 5.485 68.897 1.00 49.00 156 ILE A C 1
ATOM 1230 O O . ILE A 1 156 ? -49.894 5.036 69.384 1.00 49.00 156 ILE A O 1
ATOM 1234 N N . THR A 1 157 ? -52.130 5.186 69.387 1.00 51.62 157 THR A N 1
ATOM 1235 C CA . THR A 1 157 ? -52.359 4.315 70.560 1.00 51.62 157 THR A CA 1
ATOM 1236 C C . THR A 1 157 ? -52.927 2.937 70.203 1.00 51.62 157 THR A C 1
ATOM 1238 O O . THR A 1 157 ? -53.063 2.100 71.089 1.00 51.62 157 THR A O 1
ATOM 1241 N N . ASN A 1 158 ? -53.230 2.658 68.925 1.00 57.84 158 ASN A N 1
ATOM 1242 C CA . ASN A 1 158 ? -53.811 1.382 68.483 1.00 57.84 158 ASN A CA 1
ATOM 1243 C C . ASN A 1 158 ? -53.279 0.901 67.117 1.00 57.84 158 ASN A C 1
ATOM 1245 O O . ASN A 1 158 ? -53.107 1.687 66.186 1.00 57.84 158 ASN A O 1
ATOM 1249 N N . GLU A 1 159 ? -53.120 -0.421 66.982 1.00 55.22 159 GLU A N 1
ATOM 1250 C CA . GLU A 1 159 ? -52.552 -1.137 65.819 1.00 55.22 159 GLU A CA 1
ATOM 1251 C C . GLU A 1 159 ? -53.291 -0.862 64.490 1.00 55.22 159 GLU A C 1
ATOM 1253 O O . GLU A 1 159 ? -52.686 -0.854 63.417 1.00 55.22 159 GLU A O 1
ATOM 1258 N N . ASN A 1 160 ? -54.592 -0.553 64.548 1.00 60.31 160 ASN A N 1
ATOM 1259 C CA . ASN A 1 160 ? -55.400 -0.239 63.362 1.00 60.31 160 ASN A CA 1
ATOM 1260 C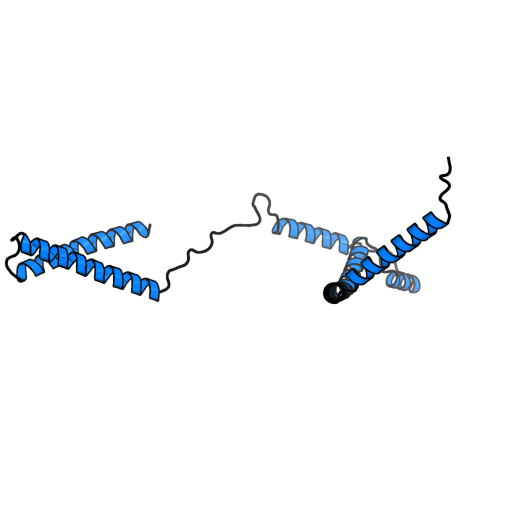 C . ASN A 1 160 ? -55.136 1.167 62.793 1.00 60.31 160 ASN A C 1
ATOM 1262 O O . ASN A 1 160 ? -55.150 1.332 61.577 1.00 60.31 160 ASN A O 1
ATOM 1266 N N . GLN A 1 161 ? -54.825 2.155 63.639 1.00 58.75 161 GLN A N 1
ATOM 1267 C CA . GLN A 1 161 ? -54.485 3.512 63.183 1.00 58.75 161 GLN A CA 1
ATOM 1268 C C . GLN A 1 161 ? -53.086 3.554 62.552 1.00 58.75 161 GLN A C 1
ATOM 1270 O O . GLN A 1 161 ? -52.869 4.264 61.575 1.00 58.75 161 GLN A O 1
ATOM 1275 N N . ALA A 1 162 ? -52.157 2.724 63.043 1.00 56.25 162 ALA A N 1
ATOM 1276 C CA . ALA A 1 162 ? -50.844 2.535 62.423 1.00 56.25 162 ALA A CA 1
ATOM 1277 C C . ALA A 1 162 ? -50.945 1.928 61.009 1.00 56.25 162 ALA A C 1
ATOM 1279 O O . ALA A 1 162 ? -50.199 2.320 60.112 1.00 56.25 162 ALA A O 1
ATOM 1280 N N . ARG A 1 163 ? -51.885 0.993 60.791 1.00 57.47 163 ARG A N 1
ATOM 1281 C CA . ARG A 1 163 ? -52.165 0.417 59.463 1.00 57.47 163 ARG A CA 1
ATOM 1282 C C . ARG A 1 163 ? -52.762 1.433 58.491 1.00 57.47 163 ARG A C 1
ATOM 1284 O O . ARG A 1 163 ? -52.327 1.472 57.345 1.00 57.47 163 ARG A O 1
ATOM 1291 N N . GLU A 1 164 ? -53.716 2.252 58.930 1.00 59.50 164 GLU A N 1
ATOM 1292 C CA . GLU A 1 164 ? -54.294 3.320 58.095 1.00 59.50 164 GLU A CA 1
ATOM 1293 C C . GLU A 1 164 ? -53.258 4.382 57.715 1.00 59.50 164 GLU A C 1
ATOM 1295 O O . GLU A 1 164 ? -53.190 4.781 56.554 1.00 59.50 164 GLU A O 1
ATOM 1300 N N . PHE A 1 165 ? -52.399 4.778 58.656 1.00 61.28 165 PHE A N 1
ATOM 1301 C CA . PHE A 1 165 ? -51.350 5.760 58.390 1.00 61.28 165 PHE A CA 1
ATOM 1302 C C . PHE A 1 165 ? -50.266 5.212 57.447 1.00 61.28 165 PHE A C 1
ATOM 1304 O O . PHE A 1 165 ? -49.818 5.920 56.549 1.00 61.28 165 PHE A O 1
ATOM 1311 N N . MET A 1 166 ? -49.895 3.930 57.579 1.00 58.22 166 MET A N 1
ATOM 1312 C CA . MET A 1 166 ? -49.016 3.261 56.608 1.00 58.22 166 MET A CA 1
ATOM 1313 C C . MET A 1 166 ? -49.635 3.198 55.212 1.00 58.22 166 MET A C 1
ATOM 1315 O O . MET A 1 166 ? -48.940 3.450 54.233 1.00 58.22 166 MET A O 1
ATOM 1319 N N . LEU A 1 167 ? -50.928 2.876 55.104 1.00 63.56 167 LEU A N 1
ATOM 1320 C CA . LEU A 1 167 ? -51.617 2.824 53.814 1.00 63.56 167 LEU A CA 1
ATOM 1321 C C . LEU A 1 167 ? -51.683 4.206 53.155 1.00 63.56 167 LEU A C 1
ATOM 1323 O O . LEU A 1 167 ? -51.424 4.306 51.958 1.00 63.56 167 LEU A O 1
ATOM 1327 N N . GLN A 1 168 ? -51.955 5.265 53.923 1.00 67.88 168 GLN A N 1
ATOM 1328 C CA . GLN A 1 168 ? -51.925 6.637 53.409 1.00 67.88 168 GLN A CA 1
ATOM 1329 C C . GLN A 1 168 ? -50.516 7.082 52.999 1.00 67.88 168 GLN A C 1
ATOM 1331 O O . GLN A 1 168 ? -50.354 7.627 51.910 1.00 67.88 168 GLN A O 1
ATOM 1336 N N . GLY A 1 169 ? -49.495 6.815 53.818 1.00 68.50 169 GLY A N 1
ATOM 1337 C CA . GLY A 1 169 ? -48.112 7.189 53.504 1.00 68.50 169 GLY A CA 1
ATOM 1338 C C . GLY A 1 169 ? -47.546 6.443 52.291 1.00 68.50 169 GLY A C 1
ATOM 1339 O O . GLY A 1 169 ? -46.869 7.040 51.456 1.00 68.50 169 GLY A O 1
ATOM 1340 N N . MET A 1 170 ? -47.869 5.153 52.139 1.00 59.69 170 MET A N 1
ATOM 1341 C CA . MET A 1 170 ? -47.490 4.391 50.945 1.00 59.69 170 MET A CA 1
ATOM 1342 C C . MET A 1 170 ? -48.206 4.899 49.688 1.00 59.69 170 MET A C 1
ATOM 1344 O O . MET A 1 170 ? -47.597 4.912 48.622 1.00 59.69 170 MET A O 1
ATOM 1348 N N . GLN A 1 171 ? -49.470 5.330 49.792 1.00 63.53 171 GLN A N 1
ATOM 1349 C CA . GLN A 1 171 ? -50.208 5.904 48.661 1.00 63.53 171 GLN A CA 1
ATOM 1350 C C . GLN A 1 171 ? -49.611 7.238 48.205 1.00 63.53 171 GLN A C 1
ATOM 1352 O O . GLN A 1 171 ? -49.368 7.404 47.012 1.00 63.53 171 GLN A O 1
ATOM 1357 N N . SER A 1 172 ? -49.298 8.152 49.129 1.00 72.12 172 SER A N 1
ATOM 1358 C CA . SER A 1 172 ? -48.709 9.446 48.763 1.00 72.12 172 SER A CA 1
ATOM 1359 C C . SER A 1 172 ? -47.306 9.304 48.168 1.00 72.12 172 SER A C 1
ATOM 1361 O O . SER A 1 172 ? -46.988 9.961 47.181 1.00 72.12 172 SER A O 1
ATOM 1363 N N . GLN A 1 173 ? -46.475 8.407 48.712 1.00 62.31 173 GLN A N 1
ATOM 1364 C CA . GLN A 1 173 ? -45.143 8.155 48.150 1.00 62.31 173 GLN A CA 1
ATOM 1365 C C . GLN A 1 173 ? -45.203 7.466 46.782 1.00 62.31 173 GLN A C 1
ATOM 1367 O O . GLN A 1 173 ? -44.400 7.773 45.903 1.00 62.31 173 GLN A O 1
ATOM 1372 N N . ALA A 1 174 ? -46.159 6.557 46.568 1.00 61.69 174 ALA A N 1
ATOM 1373 C CA . ALA A 1 174 ? -46.354 5.935 45.262 1.00 61.69 174 ALA A CA 1
ATOM 1374 C C . ALA A 1 174 ? -46.767 6.961 44.190 1.00 61.69 174 ALA A C 1
ATOM 1376 O O . ALA A 1 174 ? -46.303 6.864 43.053 1.00 61.69 174 ALA A O 1
ATOM 1377 N N . GLU A 1 175 ? -47.592 7.951 44.544 1.00 72.50 175 GLU A N 1
ATOM 1378 C CA . GLU A 1 175 ? -47.966 9.050 43.644 1.00 72.50 175 GLU A CA 1
ATOM 1379 C C . GLU A 1 175 ? -46.778 9.966 43.307 1.00 72.50 175 GLU A C 1
ATOM 1381 O O . GLU A 1 175 ? -46.604 10.323 42.140 1.00 72.50 175 GLU A O 1
ATOM 1386 N N . GLU A 1 176 ? -45.921 10.304 44.277 1.00 71.50 176 GLU A N 1
ATOM 1387 C CA . GLU A 1 176 ? -44.714 11.109 44.023 1.00 71.50 176 GLU A CA 1
ATOM 1388 C C . GLU A 1 176 ? -43.705 10.383 43.124 1.00 71.50 176 GLU A C 1
ATOM 1390 O O . GLU A 1 176 ? -43.245 10.950 42.132 1.00 71.50 176 GLU A O 1
ATOM 1395 N N . ILE A 1 177 ? -43.422 9.105 43.398 1.00 66.19 177 ILE A N 1
ATOM 1396 C CA . ILE A 1 177 ? -42.494 8.301 42.586 1.00 66.19 177 ILE A CA 1
ATOM 1397 C C . ILE A 1 177 ? -43.026 8.130 41.154 1.00 66.19 177 ILE A C 1
ATOM 1399 O O . ILE A 1 177 ? -42.259 8.194 40.190 1.00 66.19 177 ILE A O 1
ATOM 1403 N N . ALA A 1 178 ? -44.340 7.937 40.987 1.00 66.94 178 ALA A N 1
ATOM 1404 C CA . ALA A 1 178 ? -44.959 7.856 39.664 1.00 66.94 178 ALA A CA 1
ATOM 1405 C C . ALA A 1 178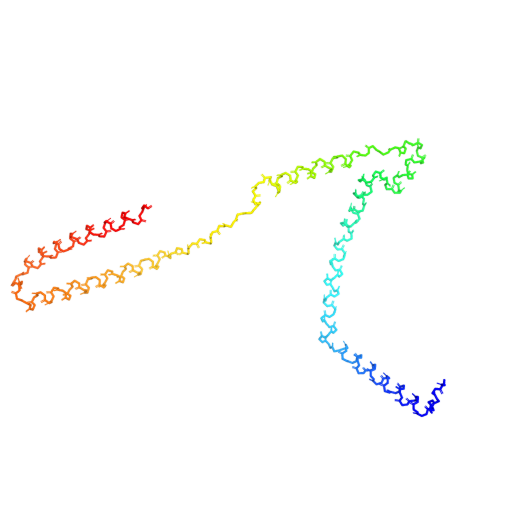 ? -44.791 9.161 38.868 1.00 66.94 178 ALA A C 1
ATOM 1407 O O . ALA A 1 178 ? -44.580 9.118 37.655 1.00 66.94 178 ALA A O 1
ATOM 1408 N N . LYS A 1 179 ? -44.840 10.309 39.548 1.00 76.00 179 LYS A N 1
ATOM 1409 C CA . LYS A 1 179 ? -44.662 11.628 38.939 1.00 76.00 179 LYS A CA 1
ATOM 1410 C C . LYS A 1 179 ? -43.212 11.878 38.511 1.00 76.00 179 LYS A C 1
ATOM 1412 O O . LYS A 1 179 ? -42.982 12.306 37.384 1.00 76.00 179 LYS A O 1
ATOM 1417 N N . GLU A 1 180 ? -42.235 11.526 39.348 1.00 70.69 180 GLU A N 1
ATOM 1418 C CA . GLU A 1 180 ? -40.807 11.653 39.006 1.00 70.69 180 GLU A CA 1
ATOM 1419 C C . GLU A 1 180 ? -40.387 10.759 37.829 1.00 70.69 180 GLU A C 1
ATOM 1421 O O . GLU A 1 180 ? -39.530 11.133 37.025 1.00 70.69 180 GLU A O 1
ATOM 1426 N N . LEU A 1 181 ? -40.982 9.568 37.708 1.00 59.06 181 LEU A N 1
ATOM 1427 C CA . LEU A 1 181 ? -40.735 8.681 36.571 1.00 59.06 181 LEU A CA 1
ATOM 1428 C C . LEU A 1 181 ? -41.305 9.260 35.268 1.00 59.06 181 LEU A C 1
ATOM 1430 O O . LEU A 1 181 ? -40.658 9.143 34.231 1.00 59.06 181 LEU A O 1
ATOM 1434 N N . GLN A 1 182 ? -42.467 9.920 35.309 1.00 63.75 182 GLN A N 1
ATOM 1435 C CA . GLN A 1 182 ? -43.033 10.596 34.136 1.00 63.75 182 GLN A CA 1
ATOM 1436 C C . GLN A 1 182 ? -42.157 11.767 33.668 1.00 63.75 182 GLN A C 1
ATOM 1438 O O . GLN A 1 182 ? -41.875 11.854 32.478 1.00 63.75 182 GLN A O 1
ATOM 1443 N N . GLU A 1 183 ? -41.642 12.590 34.586 1.00 63.84 183 GLU A N 1
ATOM 1444 C CA . GLU A 1 183 ? -40.762 13.725 34.251 1.00 63.84 183 GLU A CA 1
ATOM 1445 C C . GLU A 1 183 ? -39.399 13.307 33.672 1.00 63.84 183 GLU A C 1
ATOM 1447 O O . GLU A 1 183 ? -38.799 14.062 32.917 1.00 63.84 183 GLU A O 1
ATOM 1452 N N . LYS A 1 184 ? -38.895 12.105 33.989 1.00 56.53 184 LYS A N 1
ATOM 1453 C CA . LYS A 1 184 ? -37.632 11.582 33.426 1.00 56.53 184 LYS A CA 1
ATOM 1454 C C . LYS A 1 184 ? -37.781 10.896 32.065 1.00 56.53 184 LYS A C 1
ATOM 1456 O O . LYS A 1 184 ? -36.766 10.524 31.476 1.00 56.53 184 LYS A O 1
ATOM 1461 N N . THR A 1 185 ? -39.011 10.664 31.605 1.00 44.16 185 THR A N 1
ATOM 1462 C CA . THR A 1 185 ? -39.285 9.982 30.327 1.00 44.16 185 THR A CA 1
ATOM 1463 C C . THR A 1 185 ? -39.608 10.968 29.187 1.00 44.16 185 THR A C 1
ATOM 1465 O O . THR A 1 185 ? -39.722 10.537 28.039 1.00 44.16 185 THR A O 1
ATOM 1468 N N . GLU A 1 186 ? -39.719 12.270 29.487 1.00 38.94 186 GLU A N 1
ATOM 1469 C CA . GLU A 1 186 ? -39.737 13.391 28.523 1.00 38.94 186 GLU A CA 1
ATOM 1470 C C . GLU A 1 186 ? -38.332 13.986 28.320 1.00 38.94 186 GLU A C 1
ATOM 1472 O O . GLU A 1 186 ? -38.031 14.380 27.168 1.00 38.94 186 GLU A O 1
#

Sequence (186 aa):
MVKLIPNQELEAMEDREADFQTNVRERQNQPVITSLAAYVRQCWQAAKDAKLPIEEKMLAALRARRGEYEPEKLAQIREHGGSQIYMMLTDEKTAAVTSWLSDILFPAGDKPWGIKPTPVPDISVEQEQSIRAEVAAQAQGDLKDQLVMMMQQGQITNENQAREFMLQGMQSQAEEIAKELQEKTE